Protein AF-A0A817LZ01-F1 (afdb_monomer)

Foldseek 3Di:
DDDDPVVVVVVVVVVVPDPPVVVVLLVCLCPDPLVLSVQLSPDPDPVSNVVSVVVSVVVVVVVVVVVVVVVVVVVVPDDDDDDDDDDDPFAFQWKKKKFWQFQFFQVQCVVVLVVVCVVVCVDDDVDDPLVVDAPVSVVVSVVVCVVVVHQSLSRGDQPVRWWPFKDWLNHGDDSVQWDWDQDPRRHIMIMHQADDPPCPPDDGDTCCVVHGNGDIDTGTDSPPVRHRPNRDDDGFMWMDTHHNDDDDPCVPHIDTDD

Radius of gyration: 42.46 Å; Cα contacts (8 Å, |Δi|>4): 300; chains: 1; bounding box: 87×49×112 Å

Sequence (258 aa):
MISSPISDVAEAQLKRKLPHRLSIIREFALNTTAHALPGIARSESLHNRIFWSLSFISFTGIMMYFVVKAILAYFDYPTSMDTSFISEWPQEFPAFSFCNISPLRFDLFREPFENYSIMRNMTTGNGSIWDSVTFLDLTKFLIESLNRNETLDKYSYSLSSMMYKCSFNDIPCSVNDFIPFTSFVYGLCYTFNAALQNNTDRAIVYANQDGGDGKLSIGLYIHSHQYVPSLMEGFGAVGLLHDNTQLPSIESAGVELA

Solvent-accessible surface area (backbone atoms only — not comparable to full-atom values): 15176 Å² total; per-residue (Å²): 132,84,82,60,79,66,58,62,54,53,55,57,55,54,62,73,74,52,57,74,72,58,51,53,55,41,53,48,28,57,72,48,86,54,77,39,43,32,50,36,62,68,41,86,50,71,67,56,27,49,52,28,49,51,52,44,54,52,53,53,51,54,49,51,52,52,49,52,51,51,52,52,54,62,75,61,66,79,81,85,87,83,89,79,90,78,90,69,82,87,39,75,42,65,13,42,34,38,29,40,58,55,31,49,29,39,85,60,40,46,64,65,47,51,55,50,37,59,76,66,63,60,79,65,58,104,60,63,62,79,82,70,57,46,57,70,55,54,51,52,52,52,52,51,39,45,75,69,73,46,75,68,60,74,26,21,65,51,62,79,74,24,52,81,41,43,24,48,52,85,40,78,58,59,70,84,63,39,47,79,49,79,42,95,76,28,25,39,25,38,23,34,46,58,55,55,96,87,46,90,86,62,77,81,52,42,21,54,48,97,77,29,88,50,46,79,48,76,38,73,48,73,56,67,91,32,50,48,77,64,79,54,93,80,72,45,31,32,37,32,81,43,60,30,80,54,83,85,60,52,91,82,69,38,43,80,53,116

Nearest PDB structures (foldseek):
  7yvb-assembly1_A  TM=6.780E-01  e=3.218E-09  Aplysia californica
  7yvc-assembly1_A  TM=6.797E-01  e=5.213E-09  Aplysia californica
  8on8-assembly1_A  TM=6.140E-01  e=2.241E-09  Malacoceros fuliginosus
  8on9-assembly1_A  TM=6.200E-01  e=1.012E-08  Malacoceros fuliginosus
  8on7-assembly1_A  TM=6.163E-01  e=3.814E-08  Malacoceros fuliginosus

Structure (mmCIF, N/CA/C/O backbone):
data_AF-A0A817LZ01-F1
#
_entry.id   AF-A0A817LZ01-F1
#
loop_
_atom_site.group_PDB
_atom_site.id
_atom_site.type_symbol
_atom_site.label_atom_id
_atom_site.label_alt_id
_atom_site.label_comp_id
_atom_site.label_asym_id
_atom_site.label_entity_id
_atom_site.label_seq_id
_atom_site.pdbx_PDB_ins_code
_atom_site.Cartn_x
_atom_site.Cartn_y
_atom_site.Cartn_z
_atom_site.occupancy
_atom_site.B_iso_or_equiv
_atom_site.auth_seq_id
_atom_site.auth_comp_id
_atom_site.auth_asym_id
_atom_site.auth_atom_id
_atom_site.pdbx_PDB_model_num
ATOM 1 N N . MET A 1 1 ? 47.625 2.801 -75.063 1.00 34.97 1 MET A N 1
ATOM 2 C CA . MET A 1 1 ? 48.072 3.881 -75.968 1.00 34.97 1 MET A CA 1
ATOM 3 C C . MET A 1 1 ? 49.494 4.231 -75.596 1.00 34.97 1 MET A C 1
ATOM 5 O O . MET A 1 1 ? 49.783 4.342 -74.415 1.00 34.97 1 MET A O 1
ATOM 9 N N . ILE A 1 2 ? 50.354 4.296 -76.605 1.00 36.62 2 ILE A N 1
ATOM 10 C CA . ILE A 1 2 ? 51.796 4.547 -76.537 1.00 36.62 2 ILE A CA 1
ATOM 11 C C . ILE A 1 2 ? 52.046 5.842 -75.749 1.00 36.62 2 ILE A C 1
ATOM 13 O O . ILE A 1 2 ? 51.564 6.897 -76.158 1.00 36.62 2 ILE A O 1
ATOM 17 N N . SER A 1 3 ? 52.749 5.767 -74.614 1.00 37.66 3 SER A N 1
ATOM 18 C CA . SER A 1 3 ? 53.249 6.957 -73.922 1.00 37.66 3 SER A CA 1
ATOM 19 C C . SER A 1 3 ? 54.295 7.618 -74.817 1.00 37.66 3 SER A C 1
ATOM 21 O O . SER A 1 3 ? 55.254 6.983 -75.257 1.00 37.66 3 SER A O 1
ATOM 23 N N . SER A 1 4 ? 54.068 8.881 -75.168 1.00 40.25 4 SER A N 1
ATOM 24 C CA . SER A 1 4 ? 55.022 9.657 -75.948 1.00 40.25 4 SER A CA 1
ATOM 25 C C . SER A 1 4 ? 56.239 9.991 -75.068 1.00 40.25 4 SER A C 1
ATOM 27 O O . SER A 1 4 ? 56.062 10.406 -73.926 1.00 40.25 4 SER A O 1
ATOM 29 N N . PRO A 1 5 ? 57.480 9.903 -75.577 1.00 47.12 5 PRO A N 1
ATOM 30 C CA . PRO A 1 5 ? 58.708 10.164 -74.805 1.00 47.12 5 PRO A CA 1
ATOM 31 C C . PRO A 1 5 ? 58.868 11.637 -74.368 1.00 47.12 5 PRO A C 1
ATOM 33 O O . PRO A 1 5 ? 59.863 12.019 -73.758 1.00 47.12 5 PRO A O 1
ATOM 36 N N . ILE A 1 6 ? 57.884 12.480 -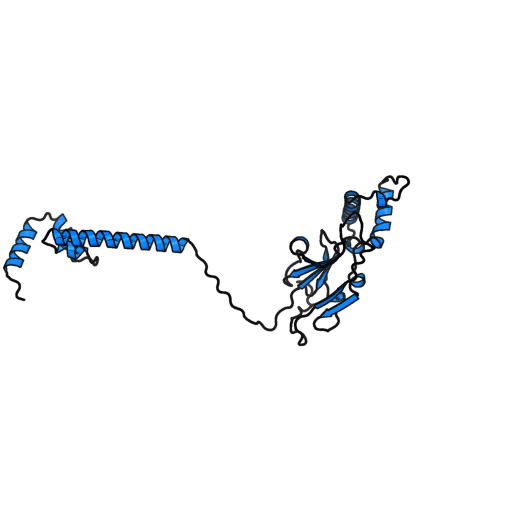74.687 1.00 49.25 6 ILE A N 1
ATOM 37 C CA . ILE A 1 6 ? 57.821 13.898 -74.333 1.00 49.25 6 ILE A CA 1
ATOM 38 C C . ILE A 1 6 ? 57.267 14.074 -72.905 1.00 49.25 6 ILE A C 1
ATOM 40 O O . ILE A 1 6 ? 57.647 15.040 -72.242 1.00 49.25 6 ILE A O 1
ATOM 44 N N . SER A 1 7 ? 56.445 13.140 -72.391 1.00 53.56 7 SER A N 1
ATOM 45 C CA . SER A 1 7 ? 55.966 13.200 -70.997 1.00 53.56 7 SER A CA 1
ATOM 46 C C . SER A 1 7 ? 57.106 13.021 -69.998 1.00 53.56 7 SER A C 1
ATOM 48 O O . SER A 1 7 ? 57.225 13.807 -69.062 1.00 53.56 7 SER A O 1
ATOM 50 N N . ASP A 1 8 ? 58.001 12.066 -70.253 1.00 52.00 8 ASP A N 1
ATOM 51 C CA . ASP A 1 8 ? 59.044 11.660 -69.303 1.00 52.00 8 ASP A CA 1
ATOM 52 C C . ASP A 1 8 ? 60.155 12.718 -69.172 1.00 52.00 8 ASP A C 1
ATOM 54 O O . ASP A 1 8 ? 60.721 12.932 -68.097 1.00 52.00 8 ASP A O 1
ATOM 58 N N . VAL A 1 9 ? 60.435 13.456 -70.253 1.00 54.34 9 VAL A N 1
ATOM 59 C CA . VAL A 1 9 ? 61.411 14.560 -70.255 1.00 54.34 9 VAL A CA 1
ATOM 60 C C . VAL A 1 9 ? 60.847 15.807 -69.562 1.00 54.34 9 VAL A C 1
ATOM 62 O O . VAL A 1 9 ? 61.576 16.488 -68.833 1.00 54.34 9 VAL A O 1
ATOM 65 N N . ALA A 1 10 ? 59.552 16.097 -69.732 1.00 54.59 10 ALA A N 1
ATOM 66 C CA . ALA A 1 10 ? 58.877 17.198 -69.042 1.00 54.59 10 ALA A CA 1
ATOM 67 C C . ALA A 1 10 ? 58.775 16.942 -67.526 1.00 54.59 10 ALA A C 1
ATOM 69 O O . ALA A 1 10 ? 59.014 17.847 -66.721 1.00 54.59 10 ALA A O 1
ATOM 70 N N . GLU A 1 11 ? 58.518 15.694 -67.132 1.00 56.22 11 GLU A N 1
ATOM 71 C CA . GLU A 1 11 ? 58.449 15.259 -65.735 1.00 56.22 11 GLU A CA 1
ATOM 72 C C . GLU A 1 11 ? 59.827 15.318 -65.039 1.00 56.22 11 GLU A C 1
ATOM 74 O O . GLU A 1 11 ? 59.944 15.776 -63.895 1.00 56.22 11 GLU A O 1
ATOM 79 N N . ALA A 1 12 ? 60.901 14.963 -65.757 1.00 54.41 12 ALA A N 1
ATOM 80 C CA . ALA A 1 12 ? 62.283 15.060 -65.277 1.00 54.41 12 ALA A CA 1
ATOM 81 C C . ALA A 1 12 ? 62.778 16.514 -65.116 1.00 54.41 12 ALA A C 1
ATOM 83 O O . ALA A 1 12 ? 63.518 16.825 -64.177 1.00 54.41 12 ALA A O 1
ATOM 84 N N . GLN A 1 13 ? 62.356 17.430 -65.994 1.00 54.59 13 GLN A N 1
ATOM 85 C CA . GLN A 1 13 ? 62.691 18.860 -65.914 1.00 54.59 13 GLN A CA 1
ATOM 86 C C . GLN A 1 13 ? 61.933 19.567 -64.776 1.00 54.59 13 GLN A C 1
ATOM 88 O O . GLN A 1 13 ? 62.512 20.401 -64.074 1.00 54.59 13 GLN A O 1
ATOM 93 N N . LEU A 1 14 ? 60.670 19.195 -64.535 1.00 57.53 14 LEU A N 1
ATOM 94 C CA . LEU A 1 14 ? 59.844 19.727 -63.445 1.00 57.53 14 LEU A CA 1
ATOM 95 C C . LEU A 1 14 ? 60.380 19.318 -62.059 1.00 57.53 14 LEU A C 1
ATOM 97 O O . LEU A 1 14 ? 60.409 20.142 -61.143 1.00 57.53 14 LEU A O 1
ATOM 101 N N . LYS A 1 15 ? 60.897 18.085 -61.921 1.00 54.41 15 LYS A N 1
ATOM 102 C CA . LYS A 1 15 ? 61.606 17.617 -60.711 1.00 54.41 15 LYS A CA 1
ATOM 103 C C . LYS A 1 15 ? 62.847 18.453 -60.373 1.00 54.41 15 LYS A C 1
ATOM 105 O O . LYS A 1 15 ? 63.192 18.572 -59.202 1.00 54.41 15 LYS A O 1
ATOM 110 N N . ARG A 1 16 ? 63.504 19.062 -61.366 1.00 53.97 16 ARG A N 1
ATOM 111 C CA . ARG A 1 16 ? 64.782 19.779 -61.194 1.00 53.97 16 ARG A CA 1
ATOM 112 C C . ARG A 1 16 ? 64.637 21.206 -60.640 1.00 53.97 16 ARG A C 1
ATOM 114 O O . ARG A 1 16 ? 65.633 21.787 -60.222 1.00 53.97 16 ARG A O 1
ATOM 121 N N . LYS A 1 17 ? 63.422 21.775 -60.628 1.00 59.00 17 LYS A N 1
ATOM 122 C CA . LYS A 1 17 ? 63.136 23.151 -60.162 1.00 59.00 17 LYS A CA 1
ATOM 123 C C . LYS A 1 17 ? 62.320 23.236 -58.869 1.00 59.00 17 LYS A C 1
ATOM 125 O O . LYS A 1 17 ? 62.129 24.334 -58.350 1.00 59.00 17 LYS A O 1
ATOM 130 N N . LEU A 1 18 ? 61.818 22.115 -58.354 1.00 63.06 18 LEU A N 1
ATOM 131 C CA . LEU A 1 18 ? 60.936 22.113 -57.192 1.00 63.06 18 LEU A CA 1
ATOM 132 C C . LEU A 1 18 ? 61.769 21.994 -55.898 1.00 63.06 18 LEU A C 1
ATOM 134 O O . LEU A 1 18 ? 62.579 21.073 -55.791 1.00 63.06 18 LEU A O 1
ATOM 138 N N . PRO A 1 19 ? 61.614 22.892 -54.907 1.00 76.44 19 PRO A N 1
ATOM 139 C CA . PRO A 1 19 ? 62.362 22.804 -53.656 1.00 76.44 19 PRO A CA 1
ATOM 140 C C . PRO A 1 19 ? 62.079 21.469 -52.959 1.00 76.44 19 PRO A C 1
ATOM 142 O O . PRO A 1 19 ? 60.934 21.023 -52.916 1.00 76.44 19 PRO A O 1
ATOM 145 N N . HIS A 1 20 ? 63.112 20.864 -52.368 1.00 76.88 20 HIS A N 1
ATOM 146 C CA . HIS A 1 20 ? 63.099 19.512 -51.781 1.00 76.88 20 HIS A CA 1
ATOM 147 C C . HIS A 1 20 ? 61.893 19.214 -50.866 1.00 76.88 20 HIS A C 1
ATOM 149 O O . HIS A 1 20 ? 61.400 18.094 -50.795 1.00 76.88 20 HIS A O 1
ATOM 155 N N . ARG A 1 21 ? 61.365 20.225 -50.166 1.00 77.38 21 ARG A N 1
ATOM 156 C CA . ARG A 1 21 ? 60.171 20.072 -49.316 1.00 77.38 21 ARG A CA 1
ATOM 157 C C . ARG A 1 21 ? 58.886 19.834 -50.119 1.00 77.38 21 ARG A C 1
ATOM 159 O O . ARG A 1 21 ? 58.040 19.054 -49.699 1.00 77.38 21 ARG A O 1
ATOM 166 N N . LEU A 1 22 ? 58.735 20.478 -51.275 1.00 77.94 22 LEU A N 1
ATOM 167 C CA . LEU A 1 22 ? 57.557 20.334 -52.135 1.00 77.94 22 LEU A CA 1
ATOM 168 C C . LEU A 1 22 ? 57.561 19.009 -52.910 1.00 77.94 22 LEU A C 1
ATOM 170 O O . LEU A 1 22 ? 56.487 18.470 -53.173 1.00 77.94 22 LEU A O 1
ATOM 174 N N . SER A 1 23 ? 58.733 18.451 -53.236 1.00 81.69 23 SER A N 1
ATOM 175 C CA . SER A 1 23 ? 58.814 17.115 -53.841 1.00 81.69 23 SER A CA 1
ATOM 176 C C . SER A 1 23 ? 58.368 16.022 -52.870 1.00 81.69 23 SER A C 1
ATOM 178 O O . SER A 1 23 ? 57.612 15.147 -53.277 1.00 81.69 23 SER A O 1
ATOM 180 N N . ILE A 1 24 ? 58.734 16.130 -51.586 1.00 86.75 24 ILE A N 1
ATOM 181 C CA . ILE A 1 24 ? 58.293 15.195 -50.535 1.00 86.75 24 ILE A CA 1
ATOM 182 C C . ILE A 1 24 ? 56.771 15.245 -50.354 1.00 86.75 24 ILE A C 1
ATOM 184 O O . ILE A 1 24 ? 56.115 14.208 -50.306 1.00 86.75 24 ILE A O 1
ATOM 188 N N . ILE A 1 25 ? 56.187 16.447 -50.290 1.00 86.81 25 ILE A N 1
ATOM 189 C CA . ILE A 1 25 ? 54.729 16.607 -50.147 1.00 86.81 25 ILE A CA 1
ATOM 190 C C . ILE A 1 25 ? 53.996 16.019 -51.360 1.00 86.81 25 ILE A C 1
ATOM 192 O O . ILE A 1 25 ? 52.961 15.374 -51.196 1.00 86.81 25 ILE A O 1
ATOM 196 N N . ARG A 1 26 ? 54.529 16.210 -52.575 1.00 84.56 26 ARG A N 1
ATOM 197 C CA . ARG A 1 26 ? 53.940 15.643 -53.796 1.00 84.56 26 ARG A CA 1
ATOM 198 C C . ARG A 1 26 ? 54.016 14.117 -53.800 1.00 84.56 26 ARG A C 1
ATOM 200 O O . ARG A 1 26 ? 53.030 13.477 -54.140 1.00 84.56 26 ARG A O 1
ATOM 207 N N . GLU A 1 27 ? 55.147 13.544 -53.405 1.00 88.62 27 GLU A N 1
ATOM 208 C CA . GLU A 1 27 ? 55.328 12.092 -53.304 1.00 88.62 27 GLU A CA 1
ATOM 209 C C . GLU A 1 27 ? 54.380 11.472 -52.268 1.00 88.62 27 GLU A C 1
ATOM 211 O O . GLU A 1 27 ? 53.685 10.501 -52.565 1.00 88.62 27 GLU A O 1
ATOM 216 N N . PHE A 1 28 ? 54.251 12.097 -51.095 1.00 89.56 28 PHE A N 1
ATOM 217 C CA . PHE A 1 28 ? 53.278 11.688 -50.083 1.00 89.56 28 PHE A CA 1
ATOM 218 C C . PHE A 1 28 ? 51.836 11.760 -50.606 1.00 89.56 28 PHE A C 1
ATOM 220 O O . PHE A 1 28 ? 51.069 10.812 -50.450 1.00 89.56 28 PHE A O 1
ATOM 227 N N . ALA A 1 29 ? 51.465 12.863 -51.262 1.00 87.44 29 ALA A N 1
ATOM 228 C CA . ALA A 1 29 ? 50.121 13.050 -51.801 1.00 87.44 29 ALA A CA 1
ATOM 229 C C . ALA A 1 29 ? 49.781 12.075 -52.941 1.00 87.44 29 ALA A C 1
ATOM 231 O O . ALA A 1 29 ? 48.606 11.806 -53.162 1.00 87.44 29 ALA A O 1
ATOM 232 N N . LEU A 1 30 ? 50.773 11.540 -53.659 1.00 87.81 30 LEU A N 1
ATOM 233 C CA . LEU A 1 30 ? 50.564 10.511 -54.683 1.00 87.81 30 LEU A CA 1
ATOM 234 C C . LEU A 1 30 ? 50.423 9.102 -54.089 1.00 87.81 30 LEU A C 1
ATOM 236 O O . LEU A 1 30 ? 49.721 8.281 -54.677 1.00 87.81 30 LEU A O 1
ATOM 240 N N . ASN A 1 31 ? 51.045 8.845 -52.934 1.00 90.31 31 ASN A N 1
ATOM 241 C CA . ASN A 1 31 ? 51.069 7.529 -52.282 1.00 90.31 31 ASN A CA 1
ATOM 242 C C . ASN A 1 31 ? 50.046 7.371 -51.145 1.00 90.31 31 ASN A C 1
ATOM 244 O O . ASN A 1 31 ? 49.867 6.274 -50.620 1.00 90.31 31 ASN A O 1
A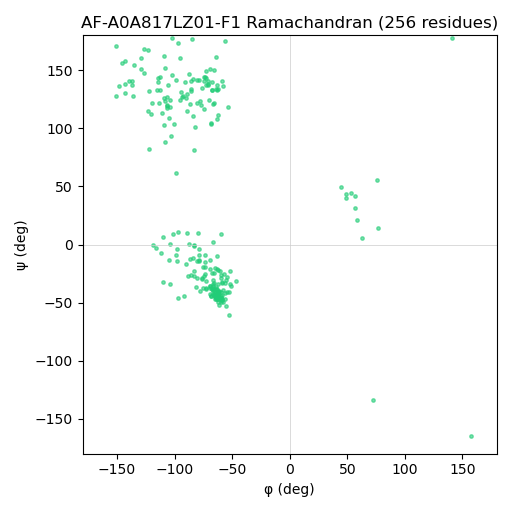TOM 248 N N . THR A 1 32 ? 49.387 8.452 -50.732 1.00 91.12 32 THR A N 1
ATOM 249 C CA . THR A 1 32 ? 48.352 8.410 -49.694 1.00 91.12 32 THR A CA 1
ATOM 250 C C . THR A 1 32 ? 47.084 7.699 -50.170 1.00 91.12 32 THR A C 1
ATOM 252 O O . THR A 1 32 ? 46.714 7.747 -51.343 1.00 91.12 32 THR A O 1
ATOM 255 N N . THR A 1 33 ? 46.370 7.081 -49.230 1.00 89.94 33 THR A N 1
ATOM 256 C CA . THR A 1 33 ? 45.057 6.463 -49.461 1.00 89.94 33 THR A CA 1
ATOM 257 C C . THR A 1 33 ? 43.916 7.484 -49.506 1.00 89.94 33 THR A C 1
ATOM 259 O O . THR A 1 33 ? 42.797 7.134 -49.874 1.00 89.94 33 THR A O 1
ATOM 262 N N . ALA A 1 34 ? 44.173 8.754 -49.167 1.00 87.94 34 ALA A N 1
ATOM 263 C C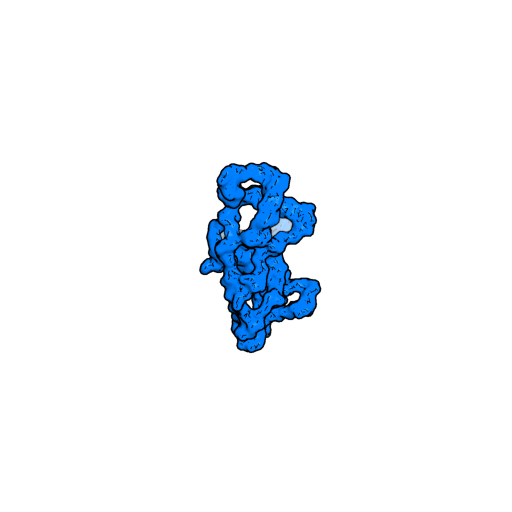A . ALA A 1 34 ? 43.174 9.815 -49.246 1.00 87.94 34 ALA A CA 1
ATOM 264 C C . ALA A 1 34 ? 42.826 10.130 -50.710 1.00 87.94 34 ALA A C 1
ATOM 266 O O . ALA A 1 34 ? 43.569 10.820 -51.401 1.00 87.94 34 ALA A O 1
ATOM 267 N N . HIS A 1 35 ? 41.664 9.665 -51.170 1.00 86.38 35 HIS A N 1
ATOM 268 C CA . HIS A 1 35 ? 41.282 9.621 -52.587 1.00 86.38 35 HIS A CA 1
ATOM 269 C C . HIS A 1 35 ? 41.426 10.936 -53.377 1.00 86.38 35 HIS A C 1
ATOM 271 O O . HIS A 1 35 ? 41.759 10.899 -54.560 1.00 86.38 35 HIS A O 1
ATOM 277 N N . ALA A 1 36 ? 41.206 12.098 -52.756 1.00 87.31 36 ALA A N 1
ATOM 278 C CA . ALA A 1 36 ? 41.294 13.382 -53.454 1.00 87.31 36 ALA A CA 1
ATOM 279 C C . ALA A 1 36 ? 42.731 13.939 -53.561 1.00 87.31 36 ALA A C 1
ATOM 281 O O . ALA A 1 36 ? 43.010 14.724 -54.467 1.00 87.31 36 ALA A O 1
ATOM 282 N N . LEU A 1 37 ? 43.662 13.526 -52.689 1.00 88.31 37 LEU A N 1
ATOM 283 C CA . LEU A 1 37 ? 45.032 14.063 -52.652 1.00 88.31 37 LEU A CA 1
ATOM 284 C C . LEU A 1 37 ? 45.883 13.657 -53.877 1.00 88.31 37 LEU A C 1
ATOM 286 O O . LEU A 1 37 ? 46.508 14.550 -54.461 1.00 88.31 37 LEU A O 1
ATOM 290 N N . PRO A 1 38 ? 45.845 12.398 -54.371 1.00 88.81 38 PRO A N 1
ATOM 291 C CA . PRO A 1 38 ? 46.493 12.037 -55.632 1.00 88.81 38 PRO A CA 1
ATOM 292 C C . PRO A 1 38 ? 45.906 12.795 -56.829 1.00 88.81 38 PRO A C 1
ATOM 294 O O . PRO A 1 38 ? 46.639 13.154 -57.751 1.00 88.81 38 PRO A O 1
ATOM 297 N N . GLY A 1 39 ? 44.597 13.085 -56.803 1.00 85.75 39 GLY A N 1
ATOM 298 C CA . GLY A 1 39 ? 43.911 13.890 -57.819 1.00 85.75 39 GLY A CA 1
ATOM 299 C C . GLY A 1 39 ? 44.440 15.325 -57.890 1.00 85.75 39 GLY A C 1
ATOM 300 O O . GLY A 1 39 ? 44.692 15.836 -58.982 1.00 85.75 39 GLY A O 1
ATOM 301 N N . ILE A 1 40 ? 44.708 15.951 -56.739 1.00 89.25 40 ILE A N 1
ATOM 302 C CA . ILE A 1 40 ? 45.331 17.284 -56.646 1.00 89.25 40 ILE A CA 1
ATOM 303 C C . ILE A 1 40 ? 46.792 17.242 -57.120 1.00 89.25 40 ILE A C 1
ATOM 305 O O . ILE A 1 40 ? 47.213 18.124 -57.867 1.00 89.25 40 ILE A O 1
ATOM 309 N N . ALA A 1 41 ? 47.561 16.227 -56.711 1.00 86.81 41 ALA A N 1
ATOM 310 C CA . ALA A 1 41 ? 48.996 16.115 -56.999 1.00 86.81 41 ALA A CA 1
ATOM 311 C C . ALA A 1 41 ? 49.327 15.730 -58.458 1.00 86.81 41 ALA A C 1
ATOM 313 O O . ALA A 1 41 ? 50.418 16.051 -58.946 1.00 86.81 41 ALA A O 1
ATOM 314 N N . ARG A 1 42 ? 48.400 15.052 -59.152 1.00 86.44 42 ARG A N 1
ATOM 315 C CA . ARG A 1 42 ? 48.504 14.675 -60.576 1.00 86.44 42 ARG A CA 1
ATOM 316 C C . ARG A 1 42 ? 47.931 15.735 -61.529 1.00 86.44 42 ARG A C 1
ATOM 318 O O . ARG A 1 42 ? 48.195 15.685 -62.724 1.00 86.44 42 ARG A O 1
ATOM 325 N N . SER A 1 43 ? 47.127 16.677 -61.034 1.00 87.00 43 SER A N 1
ATOM 326 C CA . SER A 1 43 ? 46.467 17.676 -61.883 1.00 87.00 43 SER A CA 1
ATOM 327 C C . SER A 1 43 ? 47.441 18.745 -62.382 1.00 87.00 43 SER A C 1
ATOM 329 O O . SER A 1 43 ? 47.935 19.550 -61.598 1.00 87.00 43 SER A O 1
ATOM 331 N N . GLU A 1 44 ? 47.635 18.809 -63.698 1.00 80.56 44 GLU A N 1
ATOM 332 C CA . GLU A 1 44 ? 48.460 19.838 -64.353 1.00 80.56 44 GLU A CA 1
ATOM 333 C C . GLU A 1 44 ? 47.664 21.130 -64.653 1.00 80.56 44 GLU A C 1
ATOM 335 O O . GLU A 1 44 ? 48.217 22.227 -64.689 1.00 80.56 44 GLU A O 1
ATOM 340 N N . SER A 1 45 ? 46.335 21.036 -64.816 1.00 88.31 45 SER A N 1
ATOM 341 C CA . SER A 1 45 ? 45.451 22.188 -65.057 1.00 88.31 45 SER A CA 1
ATOM 342 C C . SER A 1 45 ? 44.903 22.792 -63.758 1.00 88.31 45 SER A C 1
ATOM 344 O O . SER A 1 45 ? 44.431 22.055 -62.885 1.00 88.31 45 SER A O 1
ATOM 346 N N . LEU A 1 46 ? 44.832 24.127 -63.685 1.00 84.88 46 LEU A N 1
ATOM 347 C CA . LEU A 1 46 ? 44.281 24.857 -62.534 1.00 84.88 46 LEU A CA 1
ATOM 348 C C . LEU A 1 46 ? 42.837 24.435 -62.198 1.00 84.88 46 LEU A C 1
ATOM 350 O O . LEU A 1 46 ? 42.517 24.242 -61.029 1.00 84.88 46 LEU A O 1
ATOM 354 N N . HIS A 1 47 ? 41.981 24.242 -63.208 1.00 87.44 47 HIS 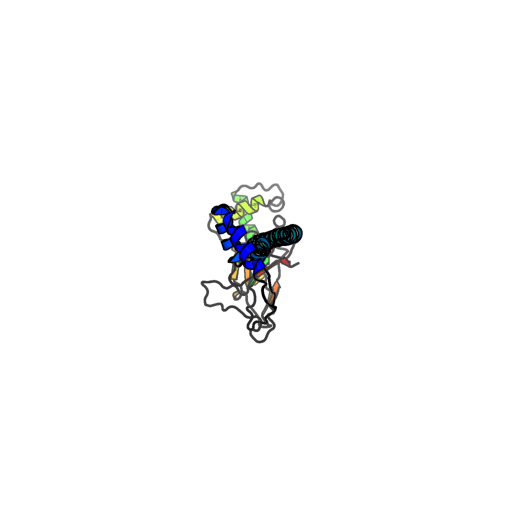A N 1
ATOM 355 C CA . HIS A 1 47 ? 40.569 23.895 -63.007 1.00 87.44 47 HIS A CA 1
ATOM 356 C C . HIS A 1 47 ? 40.391 22.549 -62.288 1.00 87.44 47 HIS A C 1
ATOM 358 O O . HIS A 1 47 ? 39.721 22.484 -61.260 1.00 87.44 47 HIS A O 1
ATOM 364 N N . ASN A 1 48 ? 41.068 21.496 -62.758 1.00 85.00 48 ASN A N 1
ATOM 365 C CA . ASN A 1 48 ? 41.001 20.173 -62.127 1.00 85.00 48 ASN A CA 1
ATOM 366 C C . ASN A 1 48 ? 41.582 20.196 -60.710 1.00 85.00 48 ASN A C 1
ATOM 368 O O . ASN A 1 48 ? 41.043 19.563 -59.805 1.00 85.00 48 ASN A O 1
ATOM 372 N N . ARG A 1 49 ? 42.642 20.981 -60.483 1.00 87.31 49 ARG A N 1
ATOM 373 C CA . ARG A 1 49 ? 43.224 21.145 -59.149 1.00 87.31 49 ARG A CA 1
ATOM 374 C C . ARG A 1 49 ? 42.245 21.817 -58.183 1.00 87.31 49 ARG A C 1
ATOM 376 O O . ARG A 1 49 ? 42.135 21.375 -57.040 1.00 87.31 49 ARG A O 1
ATOM 383 N N . ILE A 1 50 ? 41.519 22.841 -58.638 1.00 91.25 50 ILE A N 1
ATOM 384 C CA . ILE A 1 50 ? 40.463 23.499 -57.855 1.00 91.25 50 ILE A CA 1
ATOM 385 C C . ILE A 1 50 ? 39.328 22.511 -57.571 1.00 91.25 50 ILE A C 1
ATOM 387 O O . ILE A 1 50 ? 38.928 22.379 -56.418 1.00 91.25 50 ILE A O 1
ATOM 391 N N . PHE A 1 51 ? 38.869 21.769 -58.580 1.00 91.50 51 PHE A N 1
ATOM 392 C CA . PHE A 1 51 ? 37.824 20.755 -58.427 1.00 91.50 51 PHE A CA 1
ATOM 393 C C . PHE A 1 51 ? 38.172 19.715 -57.349 1.00 91.50 51 PHE A C 1
ATOM 395 O O . PHE A 1 51 ? 37.404 19.523 -56.405 1.00 91.50 51 PHE A O 1
ATOM 402 N N . TRP A 1 52 ? 39.355 19.096 -57.429 1.00 89.94 52 TRP A N 1
ATOM 403 C CA . TRP A 1 52 ? 39.785 18.100 -56.443 1.00 89.94 52 TRP A CA 1
ATOM 404 C C . TRP A 1 52 ? 39.989 18.696 -55.046 1.00 89.94 52 TRP A C 1
ATOM 406 O O . TRP A 1 52 ? 39.687 18.039 -54.052 1.00 89.94 52 TRP A O 1
ATOM 416 N N . SER A 1 53 ? 40.436 19.953 -54.961 1.00 90.69 53 SER A N 1
ATOM 417 C CA . SER A 1 53 ? 40.597 20.653 -53.680 1.00 90.69 53 SER A CA 1
ATOM 418 C C . SER A 1 53 ? 39.247 20.957 -53.020 1.00 90.69 53 SER A C 1
ATOM 420 O O . SER A 1 53 ? 39.080 20.703 -51.830 1.00 90.69 53 SER A O 1
ATOM 422 N N . LEU A 1 54 ? 38.263 21.443 -53.786 1.00 93.56 54 LEU A N 1
ATOM 423 C CA . LEU A 1 54 ? 36.911 21.713 -53.284 1.00 93.56 54 LEU A CA 1
ATOM 424 C C . LEU A 1 54 ? 36.202 20.429 -52.845 1.00 93.56 54 LEU A C 1
ATOM 426 O O . LEU A 1 54 ? 35.603 20.394 -51.772 1.00 93.56 54 LEU A O 1
ATOM 430 N N . SER A 1 55 ? 36.324 19.365 -53.641 1.00 91.56 55 SER A N 1
ATOM 431 C CA . SER A 1 55 ? 35.783 18.041 -53.321 1.00 91.56 55 SER A CA 1
ATOM 432 C C . SER A 1 55 ? 36.362 17.498 -52.007 1.00 91.56 55 SER A C 1
ATOM 434 O O . SER A 1 55 ? 35.614 17.098 -51.115 1.00 91.56 55 SER A O 1
ATOM 436 N N . PHE A 1 56 ? 37.686 17.583 -51.825 1.00 93.06 56 PHE A N 1
ATOM 437 C CA . PHE A 1 56 ? 38.351 17.148 -50.594 1.00 93.06 56 PHE A CA 1
ATOM 438 C C . PHE A 1 56 ? 37.858 17.900 -49.350 1.00 93.06 56 PHE A C 1
ATOM 440 O O . PHE A 1 56 ? 37.556 17.276 -48.330 1.00 93.06 56 PHE A O 1
ATOM 447 N N . ILE A 1 57 ? 37.745 19.230 -49.437 1.00 94.88 57 ILE A N 1
ATOM 448 C CA . ILE A 1 57 ? 37.279 20.072 -48.325 1.00 94.88 57 ILE A CA 1
ATOM 449 C C . ILE A 1 57 ? 35.816 19.759 -47.991 1.00 94.88 57 ILE A C 1
ATOM 451 O O . ILE A 1 57 ? 35.481 19.585 -46.819 1.00 94.88 57 ILE A O 1
ATOM 455 N N . SER A 1 58 ? 34.957 19.636 -49.008 1.00 95.19 58 SER A N 1
ATOM 456 C CA . SER A 1 58 ? 33.532 19.346 -48.825 1.00 95.19 58 SER A CA 1
ATOM 457 C C . SER A 1 58 ? 33.305 17.994 -48.142 1.00 95.19 58 SER A C 1
ATOM 459 O O . SER A 1 58 ? 32.647 17.940 -47.101 1.00 95.19 58 SER A O 1
ATOM 461 N N . PHE A 1 59 ? 33.906 16.914 -48.655 1.00 94.75 59 PHE A N 1
ATOM 462 C CA . PHE A 1 59 ? 33.721 15.580 -48.078 1.00 94.75 59 PHE A CA 1
ATOM 463 C C . PHE A 1 59 ? 34.331 15.445 -46.678 1.00 94.75 59 PHE A C 1
ATOM 465 O O . PHE A 1 59 ? 33.725 14.809 -45.817 1.00 94.75 59 PHE A O 1
ATOM 472 N N . THR A 1 60 ? 35.470 16.092 -46.408 1.00 94.31 60 THR A N 1
ATOM 473 C CA . THR A 1 60 ? 36.066 16.104 -45.059 1.00 94.31 60 THR A CA 1
ATOM 474 C C . THR A 1 60 ? 35.167 16.837 -44.056 1.00 94.31 60 THR A C 1
ATOM 476 O O . THR A 1 60 ? 34.978 16.358 -42.939 1.00 94.31 60 THR A O 1
ATOM 479 N N . GLY A 1 61 ? 34.559 17.962 -44.456 1.00 96.62 61 GLY A N 1
ATOM 480 C CA . GLY A 1 61 ? 33.611 18.702 -43.618 1.00 96.62 61 GLY A CA 1
ATOM 481 C C . GLY A 1 61 ? 32.340 17.906 -43.301 1.00 96.62 61 GLY A C 1
ATOM 482 O O . GLY A 1 61 ? 31.937 17.834 -42.141 1.00 96.62 61 GLY A O 1
ATOM 483 N N . ILE A 1 62 ? 31.747 17.251 -44.306 1.00 96.94 62 ILE A N 1
ATOM 484 C CA . ILE A 1 62 ? 30.561 16.392 -44.132 1.00 96.94 62 ILE A CA 1
ATOM 485 C C . ILE A 1 62 ? 30.878 15.203 -43.214 1.00 96.94 62 ILE A C 1
ATOM 487 O O . ILE A 1 62 ? 30.104 14.898 -42.307 1.00 96.94 62 ILE A O 1
ATOM 491 N N . MET A 1 63 ? 32.034 14.558 -43.405 1.00 96.00 63 MET A N 1
ATOM 492 C CA . MET A 1 63 ? 32.482 13.464 -42.542 1.00 96.00 63 MET A CA 1
ATOM 493 C C . MET A 1 63 ? 32.633 13.928 -41.089 1.00 96.00 63 MET A C 1
ATOM 495 O O . MET A 1 63 ? 32.115 13.274 -40.187 1.00 96.00 63 MET A O 1
ATOM 499 N N . MET A 1 64 ? 33.290 15.070 -40.854 1.00 96.94 64 MET A N 1
ATOM 500 C CA . MET A 1 64 ? 33.451 15.612 -39.503 1.00 96.94 64 MET A CA 1
ATOM 501 C C . MET A 1 64 ? 32.096 15.930 -38.859 1.00 96.94 64 MET A C 1
ATOM 503 O O . MET A 1 64 ? 31.891 15.604 -37.693 1.00 96.94 64 MET A O 1
ATOM 507 N N . TYR A 1 65 ? 31.150 16.496 -39.616 1.00 97.94 65 TYR A N 1
ATOM 508 C CA . TYR A 1 65 ? 29.786 16.735 -39.141 1.00 97.94 65 TYR A CA 1
ATOM 509 C C . TYR A 1 65 ? 29.100 15.437 -38.689 1.00 97.94 65 TYR A C 1
ATOM 511 O O . TYR A 1 65 ? 28.585 15.385 -37.572 1.00 97.94 65 TYR A O 1
ATOM 519 N N . PHE A 1 66 ? 29.133 14.376 -39.505 1.00 98.19 66 PHE A N 1
ATOM 520 C CA . PHE A 1 66 ? 28.541 13.088 -39.129 1.00 98.19 66 PHE A CA 1
ATOM 521 C C . PHE A 1 66 ? 29.233 12.452 -37.921 1.00 98.19 66 PHE A C 1
ATOM 523 O O . PHE A 1 66 ? 28.544 11.915 -37.060 1.00 98.19 66 PHE A O 1
ATOM 530 N N . VAL A 1 67 ? 30.561 12.559 -37.809 1.00 98.00 67 VAL A N 1
ATOM 531 C CA . VAL A 1 67 ? 31.307 12.076 -36.634 1.00 98.00 67 VAL A CA 1
ATOM 532 C C . VAL A 1 67 ? 30.889 12.834 -35.376 1.00 98.00 67 VAL A C 1
ATOM 534 O O . VAL A 1 67 ? 30.585 12.201 -34.369 1.00 98.00 67 VAL A O 1
ATOM 537 N N . VAL A 1 68 ? 30.799 14.169 -35.425 1.00 97.81 68 VAL A N 1
ATOM 538 C CA . VAL A 1 68 ? 30.300 14.965 -34.289 1.00 97.81 68 VAL A CA 1
ATOM 539 C C . VAL A 1 68 ? 28.875 14.549 -33.936 1.00 97.81 68 VAL A C 1
ATOM 541 O O . VAL A 1 68 ? 28.589 14.304 -32.770 1.00 97.81 68 VAL A O 1
ATOM 544 N N . LYS A 1 69 ? 27.981 14.417 -34.922 1.00 97.81 69 LYS A N 1
ATOM 545 C CA . LYS A 1 69 ? 26.597 13.987 -34.683 1.00 97.81 69 LYS A CA 1
ATOM 546 C C . LYS A 1 69 ? 26.512 12.583 -34.086 1.00 97.81 69 LYS A C 1
ATOM 548 O O . LYS A 1 69 ? 25.698 12.392 -33.192 1.00 97.81 69 LYS A O 1
ATOM 553 N N . ALA A 1 70 ? 27.342 11.642 -34.532 1.00 97.12 70 ALA A N 1
ATOM 554 C CA . ALA A 1 70 ? 27.398 10.288 -33.990 1.00 97.12 70 ALA A CA 1
ATOM 555 C C . ALA A 1 70 ? 27.920 10.274 -32.546 1.00 97.12 70 ALA A C 1
ATOM 557 O O . ALA A 1 70 ? 27.333 9.609 -31.701 1.00 97.12 70 ALA A O 1
ATOM 558 N N . ILE A 1 71 ? 28.969 11.050 -32.245 1.00 97.12 71 ILE A N 1
ATOM 559 C CA . ILE A 1 71 ? 29.492 11.206 -30.879 1.00 97.12 71 ILE A CA 1
ATOM 560 C C . ILE A 1 71 ? 28.431 11.833 -29.970 1.00 97.12 71 ILE A C 1
ATOM 562 O O . ILE A 1 71 ? 28.179 11.322 -28.885 1.00 97.12 71 ILE A O 1
ATOM 566 N N . LEU A 1 72 ? 27.779 12.910 -30.417 1.00 97.00 72 LEU A N 1
ATOM 567 C CA . LEU A 1 72 ? 26.708 13.551 -29.654 1.00 97.00 72 LEU A CA 1
ATOM 568 C C . LEU A 1 72 ? 25.526 12.601 -29.434 1.00 97.00 72 LEU A C 1
ATOM 570 O O . LEU A 1 72 ? 25.024 12.550 -28.325 1.00 97.00 72 LEU A O 1
ATOM 574 N N . ALA A 1 73 ? 25.119 11.821 -30.440 1.00 95.88 73 ALA A N 1
ATOM 575 C CA . ALA A 1 73 ? 24.048 10.830 -30.303 1.00 95.88 73 ALA A CA 1
ATOM 576 C C . ALA A 1 73 ? 24.429 9.666 -29.372 1.00 95.88 73 ALA A C 1
ATOM 578 O O . ALA A 1 73 ? 23.583 9.156 -28.648 1.00 95.88 73 ALA A O 1
ATOM 579 N N . TYR A 1 74 ? 25.702 9.261 -29.359 1.00 95.31 74 TYR A N 1
ATOM 580 C CA . TYR A 1 74 ? 26.210 8.269 -28.411 1.00 95.31 74 TYR A CA 1
ATOM 581 C C . TYR A 1 74 ? 26.131 8.781 -26.964 1.00 95.31 74 TYR A C 1
ATOM 583 O O . TYR A 1 74 ? 25.690 8.054 -26.079 1.00 95.31 74 TYR A O 1
ATOM 591 N N . PHE A 1 75 ? 26.506 10.043 -26.732 1.00 97.25 75 PHE A N 1
ATOM 592 C CA . PHE A 1 75 ? 26.435 10.684 -25.412 1.00 97.25 75 PHE A CA 1
ATOM 593 C C . PHE A 1 75 ? 25.052 11.256 -25.056 1.00 97.25 75 PHE A C 1
ATOM 595 O O . PHE A 1 75 ? 24.888 11.781 -23.958 1.00 97.25 75 PHE A O 1
ATOM 602 N N . ASP A 1 76 ? 24.064 11.141 -25.945 1.00 96.50 76 ASP A N 1
ATOM 603 C CA . ASP A 1 76 ? 22.654 11.449 -25.663 1.00 96.50 76 ASP A CA 1
ATOM 604 C C . ASP A 1 76 ? 21.970 10.303 -24.892 1.00 96.50 76 ASP A C 1
ATOM 606 O O . ASP A 1 76 ? 20.893 10.481 -24.336 1.00 96.50 76 ASP A O 1
ATOM 610 N N . TYR A 1 77 ? 22.614 9.126 -24.831 1.00 94.12 77 TYR A N 1
ATOM 611 C CA . TYR A 1 77 ? 22.134 7.918 -24.150 1.00 94.12 77 TYR A CA 1
ATOM 612 C C . TYR A 1 77 ? 20.643 7.596 -24.408 1.00 94.12 77 TYR A C 1
ATOM 614 O O . TYR A 1 77 ? 19.902 7.349 -23.451 1.00 94.12 77 TYR A O 1
ATOM 622 N N . PRO A 1 78 ? 20.167 7.573 -25.673 1.00 95.19 78 PRO A N 1
ATOM 623 C CA . PRO A 1 78 ? 18.766 7.283 -25.943 1.00 95.19 78 PRO A CA 1
ATOM 624 C C . PRO A 1 78 ? 18.451 5.823 -25.593 1.00 95.19 78 PRO A C 1
ATOM 626 O O . PRO A 1 78 ? 19.174 4.906 -25.985 1.00 95.19 78 PRO A O 1
ATOM 629 N N . THR A 1 79 ? 17.351 5.594 -24.878 1.00 92.31 79 THR A N 1
ATOM 630 C CA . THR A 1 79 ? 16.863 4.254 -24.533 1.00 92.31 79 THR A CA 1
ATOM 631 C C . THR A 1 79 ? 15.636 3.895 -25.370 1.00 92.31 79 THR A C 1
ATOM 633 O O . THR A 1 79 ? 14.741 4.713 -25.577 1.00 92.31 79 THR A O 1
ATOM 636 N N . SER A 1 80 ? 15.582 2.655 -25.862 1.00 89.19 80 SER A N 1
ATOM 637 C CA . SER A 1 80 ? 14.402 2.081 -26.517 1.00 89.19 80 SER A CA 1
ATOM 638 C C . SER A 1 80 ? 13.759 1.063 -25.582 1.00 89.19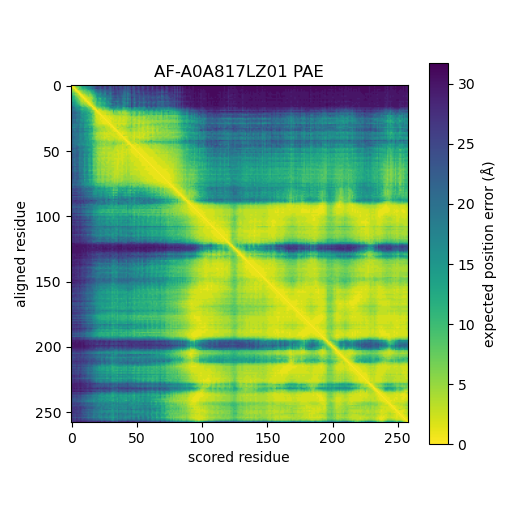 80 SER A C 1
ATOM 640 O O . SER A 1 80 ? 14.399 0.072 -25.231 1.00 89.19 80 SER A O 1
ATOM 642 N N . MET A 1 81 ? 12.514 1.306 -25.172 1.00 90.50 81 MET A N 1
ATOM 643 C CA . MET A 1 81 ? 11.736 0.337 -24.399 1.00 90.50 81 MET A CA 1
ATOM 644 C C . MET A 1 81 ? 10.884 -0.497 -25.349 1.00 90.50 81 MET A C 1
ATOM 646 O O . MET A 1 81 ? 10.135 0.064 -26.147 1.00 90.50 81 MET A O 1
ATOM 650 N N . ASP A 1 82 ? 11.002 -1.816 -25.242 1.00 90.88 82 ASP A N 1
ATOM 651 C CA . ASP A 1 82 ? 10.181 -2.771 -25.981 1.00 90.88 82 ASP A CA 1
ATOM 652 C C . ASP A 1 82 ? 9.224 -3.443 -24.993 1.00 90.88 82 ASP A C 1
ATOM 654 O O . ASP A 1 82 ? 9.653 -3.937 -23.946 1.00 90.88 82 ASP A O 1
ATOM 658 N N . THR A 1 83 ? 7.924 -3.409 -25.275 1.00 88.00 83 THR A N 1
ATOM 659 C CA . THR A 1 83 ? 6.894 -3.948 -24.380 1.00 88.00 83 THR A CA 1
ATOM 660 C C . THR A 1 83 ? 6.309 -5.219 -24.978 1.00 88.00 83 THR A C 1
ATOM 662 O O . THR A 1 83 ? 5.797 -5.233 -26.096 1.00 88.00 83 THR A O 1
ATOM 665 N N . SER A 1 84 ? 6.379 -6.315 -24.224 1.00 90.50 84 SER A N 1
ATOM 666 C CA . SER A 1 84 ? 5.778 -7.593 -24.605 1.00 90.50 84 SER A CA 1
ATOM 667 C C . SER A 1 84 ? 4.872 -8.097 -23.489 1.00 90.50 84 SER A C 1
ATOM 669 O O . SER A 1 84 ? 5.118 -7.836 -22.313 1.00 90.50 84 SER A O 1
ATOM 671 N N . PHE A 1 85 ? 3.801 -8.791 -23.867 1.00 87.50 85 PHE A N 1
ATOM 672 C CA . PHE A 1 85 ? 2.857 -9.391 -22.932 1.00 87.50 85 PHE A CA 1
ATOM 673 C C . PHE A 1 85 ? 3.105 -10.894 -22.904 1.00 87.50 85 PHE A C 1
ATOM 675 O O . PHE A 1 85 ? 2.824 -11.592 -23.880 1.00 87.50 85 PHE A O 1
ATOM 682 N N . ILE A 1 86 ? 3.655 -11.381 -21.796 1.00 86.19 86 ILE A N 1
ATOM 683 C CA . ILE A 1 86 ? 3.866 -12.805 -21.551 1.00 86.19 86 ILE A CA 1
ATOM 684 C C . ILE A 1 86 ? 2.827 -13.233 -20.520 1.00 86.19 86 ILE A C 1
ATOM 686 O O . ILE A 1 86 ? 2.691 -12.612 -19.472 1.00 86.19 86 ILE A O 1
ATOM 690 N N . SER A 1 87 ? 2.067 -14.280 -20.833 1.00 80.62 87 SER A N 1
ATOM 691 C CA . SER A 1 87 ? 1.193 -14.915 -19.849 1.00 80.62 87 SER A CA 1
ATOM 692 C C . SER A 1 87 ? 2.040 -15.877 -19.026 1.00 80.62 87 SER A C 1
ATOM 694 O O . SER A 1 87 ? 2.357 -16.972 -19.491 1.00 80.62 87 SER A O 1
ATOM 696 N N . GLU A 1 88 ? 2.419 -15.466 -17.822 1.00 76.19 88 GLU A N 1
ATOM 697 C CA . GLU A 1 88 ? 3.138 -16.318 -16.879 1.00 76.19 88 GLU A CA 1
ATOM 698 C C . GLU A 1 88 ? 2.141 -17.148 -16.059 1.00 76.19 88 GLU A C 1
ATOM 700 O O . GLU A 1 88 ? 1.117 -16.650 -15.593 1.00 76.19 88 GLU A O 1
ATOM 705 N N . TRP A 1 89 ? 2.416 -18.445 -15.928 1.00 75.50 89 TRP A N 1
ATOM 706 C CA . TRP A 1 89 ? 1.624 -19.376 -15.127 1.00 75.50 89 TRP A CA 1
ATOM 707 C C . TRP A 1 89 ? 2.575 -20.270 -14.318 1.00 75.50 89 TRP A C 1
ATOM 709 O O . TRP A 1 89 ? 3.440 -20.902 -14.931 1.00 75.50 89 TRP A O 1
ATOM 719 N N . PRO A 1 90 ? 2.414 -20.392 -12.983 1.00 80.12 90 PRO A N 1
ATOM 720 C CA . PRO A 1 90 ? 1.411 -19.752 -12.121 1.00 80.12 90 PRO A CA 1
ATOM 721 C C . PRO A 1 90 ? 1.743 -18.287 -11.784 1.00 80.12 90 PRO A C 1
ATOM 723 O O . PRO A 1 90 ? 2.895 -17.958 -11.529 1.00 80.12 90 PRO A O 1
ATOM 726 N N . GLN A 1 91 ? 0.725 -17.423 -11.742 1.00 86.38 91 GLN A N 1
ATOM 727 C CA . GLN A 1 91 ? 0.877 -16.017 -11.353 1.00 86.38 91 GLN A CA 1
ATOM 728 C C . GLN A 1 91 ? 0.623 -15.862 -9.851 1.00 86.38 91 GLN A C 1
ATOM 730 O O . GLN A 1 91 ? -0.417 -16.297 -9.351 1.00 86.38 91 GLN A O 1
ATOM 735 N N . GLU A 1 92 ? 1.548 -15.231 -9.130 1.00 90.19 92 GLU A N 1
ATOM 736 C CA . GLU A 1 92 ? 1.342 -14.896 -7.719 1.00 90.19 92 GLU A CA 1
ATOM 737 C C . GLU A 1 92 ? 0.162 -13.933 -7.570 1.00 90.19 92 GLU A C 1
ATOM 739 O O . GLU A 1 92 ? 0.050 -12.949 -8.309 1.00 90.19 92 GLU A O 1
ATOM 744 N N . PHE A 1 93 ? -0.727 -14.214 -6.616 1.00 93.12 93 PHE A N 1
ATOM 745 C CA . PHE A 1 93 ? -1.777 -13.269 -6.264 1.00 93.12 93 PHE A CA 1
ATOM 746 C C . PHE A 1 93 ? -1.140 -12.102 -5.486 1.00 93.12 93 PHE A C 1
ATOM 748 O O . PHE A 1 93 ? -0.292 -12.345 -4.626 1.00 93.12 93 PHE A O 1
ATOM 755 N N . PRO A 1 94 ? -1.499 -10.836 -5.750 1.00 94.75 94 PRO A N 1
ATOM 756 C CA . PRO A 1 94 ? -0.935 -9.713 -5.006 1.00 94.75 94 PRO A CA 1
ATOM 757 C C . PRO A 1 94 ? -1.323 -9.774 -3.524 1.00 94.75 94 PRO A C 1
ATOM 759 O O . PRO A 1 94 ? -2.307 -10.413 -3.138 1.00 94.75 94 PRO A O 1
ATOM 762 N N . ALA A 1 95 ? -0.581 -9.058 -2.687 1.00 95.38 95 ALA A N 1
ATOM 763 C CA . ALA A 1 95 ? -1.053 -8.761 -1.347 1.00 95.38 95 ALA A CA 1
ATOM 764 C C . ALA A 1 95 ? -2.139 -7.682 -1.409 1.00 95.38 95 ALA A C 1
ATOM 766 O O . ALA A 1 95 ? -2.058 -6.728 -2.190 1.00 95.38 95 ALA A O 1
ATOM 767 N N . PHE A 1 96 ? -3.167 -7.842 -0.577 1.00 96.31 96 PHE A N 1
ATOM 768 C CA . PHE A 1 96 ? -4.238 -6.860 -0.439 1.00 96.31 96 PHE A CA 1
ATOM 769 C C . PHE A 1 96 ? -4.307 -6.373 1.000 1.00 96.31 96 PHE A C 1
ATOM 771 O O . PHE A 1 96 ? -4.688 -7.125 1.900 1.00 96.31 96 PHE A O 1
ATOM 778 N N . SER A 1 97 ? -3.962 -5.107 1.204 1.00 96.88 97 SER A N 1
ATOM 779 C CA . SER A 1 97 ? -4.099 -4.425 2.484 1.00 96.88 97 SER A CA 1
ATOM 780 C C . SER A 1 97 ? -5.353 -3.583 2.521 1.00 96.88 97 SER A C 1
ATOM 782 O O . SER A 1 97 ? -5.677 -2.907 1.549 1.00 96.88 97 SER A O 1
ATOM 784 N N . PHE A 1 98 ? -6.018 -3.553 3.668 1.00 97.00 98 PHE A N 1
ATOM 785 C CA . PHE A 1 98 ? -7.105 -2.619 3.905 1.00 97.00 98 PHE A CA 1
ATOM 786 C C . PHE A 1 98 ? -7.162 -2.160 5.360 1.00 97.00 98 PHE A C 1
ATOM 788 O O . PHE A 1 98 ? -6.712 -2.855 6.275 1.00 97.00 98 PHE A O 1
ATOM 795 N N . CYS A 1 99 ? -7.759 -0.990 5.562 1.00 96.25 99 CYS A N 1
ATOM 796 C CA . CYS A 1 99 ? -8.011 -0.409 6.874 1.00 96.25 99 CYS A CA 1
ATOM 797 C C . CYS A 1 99 ? -9.429 0.148 6.946 1.00 96.25 99 CYS A C 1
ATOM 799 O O . CYS A 1 99 ? -10.010 0.562 5.940 1.00 96.25 99 CYS A O 1
ATOM 801 N N . ASN A 1 100 ? -9.959 0.223 8.162 1.00 95.50 100 ASN A N 1
ATOM 802 C CA . ASN A 1 100 ? -11.059 1.132 8.444 1.00 95.50 100 ASN A CA 1
ATOM 803 C C . ASN A 1 100 ? -10.544 2.574 8.327 1.00 95.50 100 ASN A C 1
ATOM 805 O O . ASN A 1 100 ? -9.437 2.841 8.790 1.00 95.50 100 ASN A O 1
ATOM 809 N N . ILE A 1 101 ? -11.312 3.505 7.751 1.00 93.69 101 ILE A N 1
ATOM 810 C CA . ILE A 1 101 ? -10.851 4.899 7.734 1.00 93.69 101 ILE A CA 1
ATOM 811 C C . ILE A 1 101 ? -10.823 5.514 9.137 1.00 93.69 101 ILE A C 1
ATOM 813 O O . ILE A 1 101 ? -10.039 6.421 9.359 1.00 93.69 101 ILE A O 1
ATOM 817 N N . SER A 1 102 ? -11.624 5.021 10.094 1.00 92.88 102 SER A N 1
ATOM 818 C CA . SER A 1 102 ? -11.550 5.457 11.494 1.00 92.88 102 SER A CA 1
ATOM 819 C C . SER A 1 102 ? -10.495 4.645 12.259 1.00 92.88 102 SER A C 1
ATOM 821 O O . SER A 1 102 ? -10.662 3.433 12.386 1.00 92.88 102 SER A O 1
ATOM 823 N N . PRO A 1 103 ? -9.454 5.270 12.844 1.00 92.69 103 PRO A N 1
ATOM 824 C CA . PRO A 1 103 ? -8.386 4.575 13.556 1.00 92.69 103 PRO A CA 1
ATOM 825 C C . PRO A 1 103 ? -8.825 4.110 14.940 1.00 92.69 103 PRO A C 1
ATOM 827 O O . PRO A 1 103 ? -8.324 3.114 15.453 1.00 92.69 103 PRO A O 1
ATOM 830 N N . LEU A 1 104 ? -9.772 4.828 15.549 1.00 93.00 104 LEU A N 1
ATOM 831 C CA . LEU A 1 104 ? -10.318 4.504 16.859 1.00 93.00 104 LEU A CA 1
ATOM 832 C C . LEU A 1 104 ? -11.774 4.074 16.748 1.00 93.00 104 LEU A C 1
ATOM 834 O O . LEU A 1 104 ? -12.549 4.616 15.952 1.00 93.00 104 LEU A O 1
ATOM 838 N N . ARG A 1 105 ? -12.138 3.123 17.602 1.00 93.81 105 ARG A N 1
ATOM 839 C CA . ARG A 1 105 ? -13.499 2.637 17.775 1.00 93.81 105 ARG A CA 1
ATOM 840 C C . ARG A 1 105 ? -14.078 3.154 19.086 1.00 93.81 105 ARG A C 1
ATOM 842 O O . ARG A 1 105 ? -13.537 2.894 20.159 1.00 93.81 105 ARG A O 1
ATOM 849 N N . PHE A 1 106 ? -15.167 3.904 18.985 1.00 92.38 106 PHE A N 1
ATOM 850 C CA . PHE A 1 106 ? -15.702 4.726 20.065 1.00 92.38 106 PHE A CA 1
ATOM 851 C C . PHE A 1 106 ? -16.017 4.001 21.369 1.00 92.38 106 PHE A C 1
ATOM 853 O O . PHE A 1 106 ? -15.588 4.459 22.426 1.00 92.38 106 PHE A O 1
ATOM 860 N N . ASP A 1 107 ? -16.690 2.859 21.320 1.00 93.56 107 ASP A N 1
ATOM 861 C CA . ASP A 1 107 ? -16.954 2.031 22.502 1.00 93.56 107 ASP A CA 1
ATOM 862 C C . ASP A 1 107 ? -15.678 1.559 23.230 1.00 93.56 107 ASP A C 1
ATOM 864 O O . ASP A 1 107 ? -15.689 1.472 24.457 1.00 93.56 107 ASP A O 1
ATOM 868 N N . LEU A 1 108 ? -14.575 1.310 22.515 1.00 93.38 108 LEU A N 1
ATOM 869 C CA . LEU A 1 108 ? -13.333 0.782 23.095 1.00 93.38 108 LEU A CA 1
ATOM 870 C C . LEU A 1 108 ? -12.457 1.846 23.765 1.00 93.38 108 LEU A C 1
ATOM 872 O O . LEU A 1 108 ? -11.810 1.551 24.770 1.00 93.38 108 LEU A O 1
ATOM 876 N N . PHE A 1 109 ? -12.392 3.069 23.226 1.00 89.81 109 PHE A N 1
ATOM 877 C CA . PHE A 1 109 ? -11.533 4.116 23.804 1.00 89.81 109 PHE A CA 1
ATOM 878 C C . PHE A 1 109 ? -12.271 5.093 24.729 1.00 89.81 109 PHE A C 1
ATOM 880 O O . PHE A 1 109 ? -11.605 5.815 25.472 1.00 89.81 109 PHE A O 1
ATOM 887 N N . ARG A 1 110 ? -13.613 5.115 24.717 1.00 90.62 110 ARG A N 1
ATOM 888 C CA . ARG A 1 110 ? -14.441 6.052 25.497 1.00 90.62 110 ARG A CA 1
ATOM 889 C C . ARG A 1 110 ? -14.094 6.070 26.984 1.00 90.62 110 ARG A C 1
ATOM 891 O O . ARG A 1 110 ? -13.701 7.110 27.499 1.00 90.62 110 ARG A O 1
ATOM 898 N N . GLU A 1 111 ? -14.220 4.936 27.667 1.00 91.00 111 GLU A N 1
ATOM 899 C CA . GLU A 1 111 ? -13.972 4.847 29.114 1.00 91.00 111 GLU A CA 1
ATOM 900 C C . GLU A 1 111 ? -12.495 5.143 29.477 1.00 91.00 111 GLU A C 1
ATOM 902 O O . GLU A 1 111 ? -12.247 5.956 30.373 1.00 91.00 111 GLU A O 1
ATOM 907 N 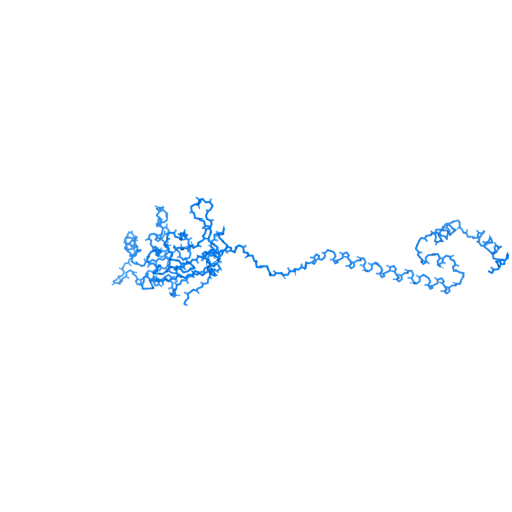N . PRO A 1 112 ? -11.487 4.586 28.771 1.00 91.50 112 PRO A N 1
ATOM 908 C CA . PRO A 1 112 ? -10.085 4.962 28.964 1.00 91.50 112 PRO A CA 1
ATOM 909 C C . PRO A 1 112 ? -9.816 6.466 28.821 1.00 91.50 112 PRO A C 1
ATOM 911 O O . PRO A 1 112 ? -9.053 7.038 29.605 1.00 91.50 112 PRO A O 1
ATOM 914 N N . PHE A 1 113 ? -10.444 7.109 27.836 1.00 90.81 113 PHE A N 1
ATOM 915 C CA . PHE A 1 113 ? -10.300 8.540 27.602 1.00 90.81 113 PHE A CA 1
ATOM 916 C C . PHE A 1 113 ? -11.022 9.380 28.663 1.00 90.81 113 PHE A C 1
ATOM 918 O O . PHE A 1 113 ? -10.480 10.386 29.119 1.00 90.81 113 PHE A O 1
ATOM 925 N N . GLU A 1 114 ? -12.200 8.958 29.124 1.00 89.31 114 GLU A N 1
ATOM 926 C CA . GLU A 1 114 ? -12.903 9.612 30.233 1.00 89.31 114 GLU A CA 1
ATOM 927 C C . GLU A 1 114 ? -12.043 9.593 31.506 1.00 89.31 114 GLU A C 1
ATOM 929 O O . GLU A 1 114 ? -11.804 10.646 32.102 1.00 89.31 114 GLU A O 1
ATOM 934 N N . ASN A 1 115 ? -11.455 8.446 31.858 1.00 90.31 115 ASN A N 1
ATOM 935 C CA . ASN A 1 115 ? -10.534 8.343 32.995 1.00 90.31 115 ASN A CA 1
ATOM 936 C C . ASN A 1 115 ? -9.319 9.271 32.847 1.00 90.31 115 ASN A C 1
ATOM 938 O O . ASN A 1 115 ? -8.942 9.972 33.790 1.00 90.31 115 ASN A O 1
ATOM 942 N N . TYR A 1 116 ? -8.739 9.330 31.647 1.00 89.94 116 TYR A N 1
ATOM 943 C CA . TYR A 1 116 ? -7.654 10.256 31.332 1.00 89.94 116 TYR A CA 1
ATOM 944 C C . TYR A 1 116 ? -8.059 11.725 31.517 1.00 89.94 116 TYR A C 1
ATOM 946 O O . TYR A 1 116 ? -7.330 12.503 32.138 1.00 89.94 116 TYR A O 1
ATOM 954 N N . SER A 1 117 ? -9.231 12.107 31.011 1.00 88.31 117 SER A N 1
ATOM 955 C CA . SER A 1 117 ? -9.731 13.481 31.086 1.00 88.31 117 SER A CA 1
ATOM 956 C C . SER A 1 117 ? -9.961 13.934 32.535 1.00 88.31 117 SER A C 1
ATOM 958 O O . SER A 1 117 ? -9.587 15.054 32.894 1.00 88.31 117 SER A O 1
ATOM 960 N N . ILE A 1 118 ? -10.461 13.031 33.392 1.00 87.69 118 ILE A N 1
ATOM 961 C CA . ILE A 1 118 ? -10.637 13.256 34.833 1.00 87.69 118 ILE A CA 1
ATOM 962 C C . ILE A 1 118 ? -9.275 13.438 35.505 1.00 87.69 118 ILE A C 1
ATOM 964 O O . ILE A 1 118 ? -9.076 14.409 36.231 1.00 87.69 118 ILE A O 1
ATOM 968 N N . MET A 1 119 ? -8.302 12.565 35.217 1.00 87.06 119 MET A N 1
ATOM 969 C CA . MET A 1 119 ? -6.942 12.689 35.762 1.00 87.06 119 MET A CA 1
ATOM 970 C C . MET A 1 119 ? -6.266 14.011 35.382 1.00 87.06 119 MET A C 1
ATOM 972 O O . MET A 1 119 ? -5.465 14.545 36.149 1.00 87.06 119 MET A O 1
ATOM 976 N N . ARG A 1 120 ? -6.576 14.546 34.198 1.00 86.94 120 ARG A N 1
ATOM 977 C CA . ARG A 1 120 ? -6.037 15.819 33.709 1.00 86.94 120 ARG A CA 1
ATOM 978 C C . ARG A 1 120 ? -6.849 17.043 34.139 1.00 86.94 120 ARG A C 1
ATOM 980 O O . ARG A 1 120 ? -6.455 18.148 33.771 1.00 86.94 120 ARG A O 1
ATOM 987 N N . ASN A 1 121 ? -7.931 16.876 34.908 1.00 83.88 121 ASN A N 1
ATOM 988 C CA . ASN A 1 121 ? -8.876 17.943 35.253 1.00 83.88 121 ASN A CA 1
ATOM 989 C C . ASN A 1 121 ? -9.324 18.745 34.017 1.00 83.88 121 ASN A C 1
ATOM 991 O O . ASN A 1 121 ? -9.433 19.972 34.067 1.00 83.88 121 ASN A O 1
ATOM 995 N N . MET A 1 122 ? -9.553 18.061 32.890 1.00 77.44 122 MET A N 1
ATOM 996 C CA . MET A 1 122 ? -10.153 18.690 31.716 1.00 77.44 122 MET A CA 1
ATOM 997 C C . MET A 1 122 ? -11.563 19.124 32.119 1.00 77.44 122 MET A C 1
ATOM 999 O O . MET A 1 122 ? -12.418 18.290 32.399 1.00 77.44 122 MET A O 1
ATOM 1003 N N . THR A 1 123 ? -11.778 20.433 32.267 1.00 66.38 123 THR A N 1
ATOM 1004 C CA . THR A 1 123 ? -13.014 20.969 32.841 1.00 66.38 123 THR A CA 1
ATOM 1005 C C . THR A 1 123 ? -14.208 20.600 31.979 1.00 66.38 123 THR A C 1
ATOM 1007 O O . THR A 1 123 ? -14.398 21.143 30.889 1.00 66.38 123 THR A O 1
ATOM 1010 N N . THR A 1 124 ? -15.055 19.738 32.518 1.00 58.59 124 THR A N 1
ATOM 1011 C CA . THR A 1 124 ? -16.431 19.571 32.087 1.00 58.59 124 THR A CA 1
ATOM 1012 C C . THR A 1 124 ? -17.169 20.845 32.477 1.00 58.59 124 THR A C 1
ATOM 1014 O O . THR A 1 124 ? -17.478 21.074 33.645 1.00 58.59 124 THR A O 1
ATOM 1017 N N . GLY A 1 125 ? -17.453 21.716 31.508 1.00 57.41 125 GLY A N 1
ATOM 1018 C CA . GLY A 1 125 ? -18.616 22.590 31.661 1.00 57.41 125 GLY A CA 1
ATOM 1019 C C . GLY A 1 125 ? -19.864 21.726 31.895 1.00 57.41 125 GLY A C 1
ATOM 1020 O O . GLY A 1 125 ? -19.807 20.507 31.781 1.00 57.41 125 GLY A O 1
ATOM 1021 N N . ASN A 1 126 ? -21.022 22.321 32.162 1.00 60.31 126 ASN A N 1
ATOM 1022 C CA . ASN A 1 126 ? -22.278 21.573 32.353 1.00 60.31 126 ASN A CA 1
ATOM 1023 C C . ASN A 1 126 ? -22.737 20.715 31.130 1.00 60.31 126 ASN A C 1
ATOM 1025 O O . ASN A 1 126 ? -23.863 20.225 31.136 1.00 60.31 126 ASN A O 1
ATOM 1029 N N . GLY A 1 127 ? -21.915 20.559 30.082 1.00 65.75 127 GLY A N 1
ATOM 1030 C CA . GLY A 1 127 ? -22.135 19.708 28.904 1.00 65.75 127 GLY A CA 1
ATOM 1031 C C . GLY A 1 127 ? -21.341 18.394 28.948 1.00 65.75 127 GLY A C 1
ATOM 1032 O O . GLY A 1 127 ? -20.587 18.149 29.888 1.00 65.75 127 GLY A O 1
ATOM 1033 N N . SER A 1 128 ? -21.512 17.527 27.944 1.00 72.38 128 SER A N 1
ATOM 1034 C CA . SER A 1 128 ? -20.742 16.281 27.878 1.00 72.38 128 SER A CA 1
ATOM 1035 C C . SER A 1 128 ? -19.301 16.574 27.445 1.00 72.38 128 SER A C 1
ATOM 1037 O O . SER A 1 128 ? -19.064 17.461 26.629 1.00 72.38 128 SER A O 1
ATOM 1039 N N . ILE A 1 129 ? -18.324 15.832 27.980 1.00 74.62 129 ILE A N 1
ATOM 1040 C CA . ILE A 1 129 ? -16.905 15.954 27.580 1.00 74.62 129 ILE A CA 1
ATOM 1041 C C . ILE A 1 129 ? -16.779 15.828 26.057 1.00 74.62 129 ILE A C 1
ATOM 1043 O O . ILE A 1 129 ? -16.072 16.593 25.416 1.00 74.62 129 ILE A O 1
ATOM 1047 N N . TRP A 1 130 ? -17.541 14.905 25.475 1.00 76.00 130 TRP A N 1
ATOM 1048 C CA . TRP A 1 130 ? -17.544 14.581 24.054 1.00 76.00 130 TRP A CA 1
ATOM 1049 C C . TRP A 1 130 ? -17.936 15.745 23.134 1.00 76.00 130 TRP A C 1
ATOM 1051 O O . TRP A 1 130 ? -17.518 15.745 21.980 1.00 76.00 130 TRP A O 1
ATOM 1061 N N . ASP A 1 131 ? -18.655 16.751 23.640 1.00 74.00 131 ASP A N 1
ATOM 1062 C CA . ASP A 1 131 ? -19.035 17.942 22.868 1.00 74.00 131 ASP A CA 1
ATOM 1063 C C . ASP A 1 131 ? -17.861 18.919 22.662 1.00 74.00 131 ASP A C 1
ATOM 1065 O O . ASP A 1 131 ? -17.905 19.767 21.772 1.00 74.00 131 ASP A O 1
ATOM 1069 N N . SER A 1 132 ? -16.811 18.825 23.487 1.00 75.88 132 SER A N 1
ATOM 1070 C CA . SER A 1 132 ? -15.658 19.735 23.475 1.00 75.88 132 SER A CA 1
ATOM 1071 C C . SER A 1 132 ? -14.319 19.053 23.179 1.00 75.88 132 SER A C 1
ATOM 1073 O O . SER A 1 132 ? -13.295 19.736 23.114 1.00 75.88 132 SER A O 1
ATOM 1075 N N . VAL A 1 133 ? -14.303 17.730 22.970 1.00 82.25 133 VAL A N 1
ATOM 1076 C CA . VAL A 1 133 ? -13.080 16.971 22.669 1.00 82.25 133 VAL A CA 1
ATOM 1077 C C . VAL A 1 133 ? -12.509 17.363 21.312 1.00 82.25 133 VAL A C 1
ATOM 1079 O O . VAL A 1 133 ? -13.131 17.172 20.263 1.00 82.25 133 VAL A O 1
ATOM 1082 N N . THR A 1 134 ? -11.266 17.841 21.334 1.00 84.69 134 THR A N 1
ATOM 1083 C CA . THR A 1 134 ? -10.511 18.161 20.124 1.00 84.69 134 THR A CA 1
ATOM 1084 C C . THR A 1 134 ? -9.607 17.002 19.701 1.00 84.69 134 THR A C 1
ATOM 1086 O O . THR A 1 134 ? -9.206 16.160 20.508 1.00 84.69 134 THR A O 1
ATOM 1089 N N . PHE A 1 135 ? -9.198 17.005 18.431 1.00 85.50 135 PHE A N 1
ATOM 1090 C CA . PHE A 1 135 ? -8.149 16.118 17.919 1.00 85.50 135 PHE A CA 1
ATOM 1091 C C . PHE A 1 135 ? -6.862 16.171 18.772 1.00 85.50 135 PHE A C 1
ATOM 1093 O O . PHE A 1 135 ? -6.206 15.153 19.004 1.00 85.50 135 PHE A O 1
ATOM 1100 N N . LEU A 1 136 ? -6.508 17.350 19.299 1.00 87.94 136 LEU A N 1
ATOM 1101 C CA . LEU A 1 136 ? -5.327 17.529 20.150 1.00 87.94 136 LEU A CA 1
ATOM 1102 C C . LEU A 1 136 ? -5.449 16.807 21.498 1.00 87.94 136 LEU A C 1
ATOM 1104 O O . LEU A 1 136 ? -4.440 16.377 22.052 1.00 87.94 136 LEU A O 1
ATOM 1108 N N . ASP A 1 137 ? -6.654 16.663 22.041 1.00 88.56 137 ASP A N 1
ATOM 1109 C CA . ASP A 1 137 ? -6.855 15.974 23.319 1.00 88.56 137 ASP A CA 1
ATOM 1110 C C . ASP A 1 137 ? -6.788 14.457 23.139 1.00 88.56 137 ASP A C 1
ATOM 1112 O O . ASP A 1 137 ? -6.130 13.768 23.922 1.0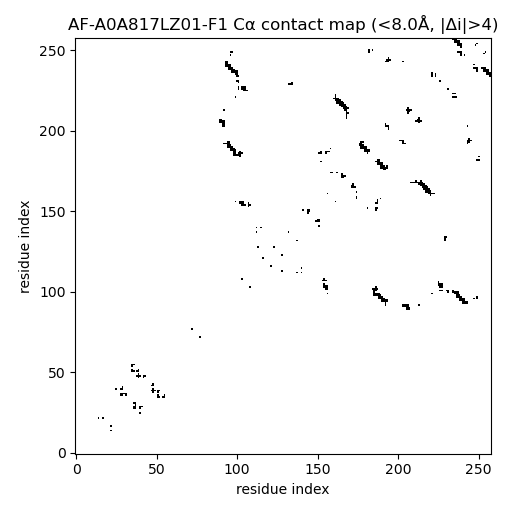0 88.56 137 ASP A O 1
ATOM 1116 N N . LEU A 1 138 ? -7.371 13.952 22.047 1.00 88.81 138 LEU A N 1
ATOM 1117 C CA . LEU A 1 138 ? -7.269 12.544 21.658 1.00 88.81 138 LEU A CA 1
ATOM 1118 C C . LEU A 1 138 ? -5.815 12.149 21.375 1.00 88.81 138 LEU A C 1
ATOM 1120 O O . LEU A 1 138 ? -5.343 11.133 21.880 1.00 88.81 138 LEU A O 1
ATOM 1124 N N . THR A 1 139 ? -5.061 12.969 20.640 1.00 88.75 139 THR A N 1
ATOM 1125 C CA . THR A 1 139 ? -3.645 12.676 20.357 1.00 88.75 139 THR A CA 1
ATOM 1126 C C . THR A 1 139 ? -2.778 12.702 21.614 1.00 88.75 139 THR A C 1
ATOM 1128 O O . THR A 1 139 ? -1.940 11.818 21.776 1.00 88.75 139 THR A O 1
ATOM 1131 N N . LYS A 1 140 ? -2.999 13.636 22.551 1.00 92.25 140 LYS A N 1
ATOM 1132 C CA . LYS A 1 140 ? -2.305 13.630 23.854 1.00 92.25 140 LYS A CA 1
ATOM 1133 C C . LYS A 1 140 ? -2.574 12.346 24.635 1.00 92.25 140 LYS A C 1
ATOM 1135 O O . LYS A 1 140 ? -1.633 11.768 25.174 1.00 92.25 140 LYS A O 1
ATOM 1140 N N . PHE A 1 141 ? -3.826 11.890 24.667 1.00 91.56 141 PHE A N 1
ATOM 1141 C CA . PHE A 1 141 ? -4.188 10.624 25.300 1.00 91.56 141 PHE A CA 1
ATOM 1142 C C . PHE A 1 141 ? -3.457 9.433 24.663 1.00 91.56 141 PHE A C 1
ATOM 1144 O O . PHE A 1 141 ? -2.841 8.639 25.378 1.00 91.56 141 PHE A O 1
ATOM 1151 N N . LEU A 1 142 ? -3.474 9.329 23.329 1.00 91.62 142 LEU A N 1
ATOM 1152 C CA . LEU A 1 142 ? -2.811 8.239 22.605 1.00 91.62 142 LEU A CA 1
ATOM 1153 C C . LEU A 1 142 ? -1.293 8.248 22.822 1.00 91.62 142 LEU A C 1
ATOM 1155 O O . LEU A 1 142 ? -0.713 7.204 23.110 1.00 91.62 142 LEU A O 1
ATOM 1159 N N . ILE A 1 143 ? -0.654 9.420 22.756 1.00 92.44 143 ILE A N 1
ATOM 1160 C CA . ILE A 1 143 ? 0.783 9.577 23.031 1.00 92.44 143 ILE A CA 1
ATOM 1161 C C . ILE A 1 143 ? 1.107 9.137 24.460 1.00 92.44 143 ILE A C 1
ATOM 1163 O O . ILE A 1 143 ? 2.111 8.470 24.694 1.00 92.44 143 ILE A O 1
ATOM 1167 N N . GLU A 1 144 ? 0.260 9.471 25.433 1.00 93.00 144 GLU A N 1
ATOM 1168 C CA . GLU A 1 144 ? 0.479 9.060 26.817 1.00 93.00 144 GLU A CA 1
ATOM 1169 C C . GLU A 1 144 ? 0.301 7.547 27.011 1.00 93.00 144 GLU A C 1
ATOM 1171 O O . GLU A 1 144 ? 1.047 6.941 27.776 1.00 93.00 144 GLU A O 1
ATOM 1176 N N . SER A 1 145 ? -0.635 6.922 26.290 1.00 92.31 145 SER A N 1
ATOM 1177 C CA . SER A 1 145 ? -0.800 5.462 26.247 1.00 92.31 145 SER A CA 1
ATOM 1178 C C . SER A 1 145 ? 0.439 4.777 25.650 1.00 92.31 145 SER A C 1
ATOM 1180 O O . SER A 1 145 ? 0.974 3.848 26.258 1.00 92.31 145 SER A O 1
ATOM 1182 N N . LEU A 1 146 ? 0.984 5.310 24.551 1.00 92.19 146 LEU A N 1
ATOM 1183 C CA . LEU A 1 146 ? 2.242 4.838 23.961 1.00 92.19 146 LEU A CA 1
ATOM 1184 C C . LEU A 1 146 ? 3.436 5.010 24.908 1.00 92.19 146 LEU A C 1
ATOM 1186 O O . LEU A 1 146 ? 4.237 4.091 25.050 1.00 92.19 146 LEU A O 1
ATOM 1190 N N . ASN A 1 147 ? 3.533 6.140 25.616 1.00 94.31 147 ASN A N 1
ATOM 1191 C CA . ASN A 1 147 ? 4.586 6.377 26.613 1.00 94.31 147 ASN A CA 1
ATOM 1192 C C . ASN A 1 147 ? 4.522 5.396 27.797 1.00 94.31 147 ASN A C 1
ATOM 1194 O O . ASN A 1 147 ? 5.522 5.199 28.486 1.00 94.31 147 ASN A O 1
ATOM 1198 N N . ARG A 1 148 ? 3.361 4.771 28.039 1.00 92.31 148 ARG A N 1
ATOM 1199 C CA . ARG A 1 148 ? 3.187 3.678 29.009 1.00 92.31 148 ARG A CA 1
ATOM 1200 C C . ARG A 1 148 ? 3.431 2.288 28.406 1.00 92.31 148 ARG A C 1
ATOM 1202 O O . ARG A 1 148 ? 3.159 1.294 29.073 1.00 92.31 148 ARG A O 1
ATOM 1209 N N . ASN A 1 149 ? 3.951 2.207 27.180 1.00 92.12 149 ASN A N 1
ATOM 1210 C CA . ASN A 1 149 ? 4.138 0.975 26.409 1.00 92.12 149 ASN A CA 1
ATOM 1211 C C . ASN A 1 149 ? 2.838 0.171 26.210 1.00 92.12 149 ASN A C 1
ATOM 1213 O O . ASN A 1 149 ? 2.866 -1.058 26.130 1.00 92.12 149 ASN A O 1
ATOM 1217 N N . GLU A 1 150 ? 1.687 0.842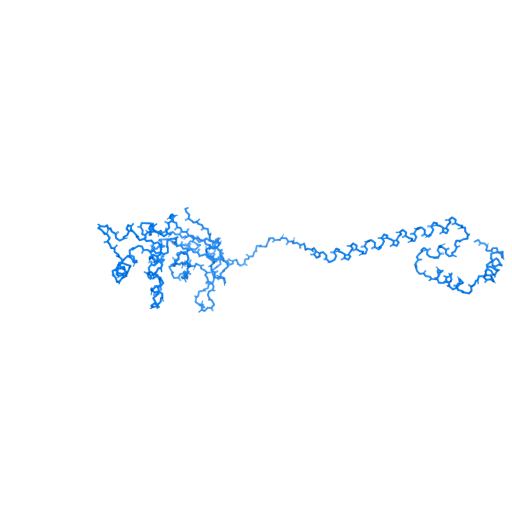 26.138 1.00 90.69 150 GLU A N 1
ATOM 1218 C CA . GLU A 1 150 ? 0.425 0.193 25.787 1.00 90.69 150 GLU A CA 1
ATOM 1219 C C . GLU A 1 150 ? 0.276 0.100 24.263 1.00 90.69 150 GLU A C 1
ATOM 1221 O O . GLU A 1 150 ? 0.614 1.032 23.532 1.00 90.69 150 GLU A O 1
ATOM 1226 N N . THR A 1 151 ? -0.281 -1.007 23.771 1.00 90.31 151 THR A N 1
ATOM 1227 C CA . THR A 1 151 ? -0.643 -1.135 22.356 1.00 90.31 151 THR A CA 1
ATOM 1228 C C . THR A 1 151 ? -1.927 -0.360 22.071 1.00 90.31 151 THR A C 1
ATOM 1230 O O . THR A 1 151 ? -2.902 -0.456 22.821 1.00 90.31 151 THR A O 1
ATOM 1233 N N . LEU A 1 152 ? -1.947 0.410 20.979 1.00 91.38 152 LEU A N 1
ATOM 1234 C CA . LEU A 1 152 ? -3.141 1.152 20.548 1.00 91.38 152 LEU A CA 1
ATOM 1235 C C . LEU A 1 152 ? -4.161 0.264 19.822 1.00 91.38 152 LEU A C 1
ATOM 1237 O O . LEU A 1 152 ? -5.328 0.634 19.698 1.00 91.38 152 LEU A O 1
ATOM 1241 N N . ASP A 1 153 ? -3.750 -0.939 19.419 1.00 91.38 153 ASP A N 1
ATOM 1242 C CA . ASP A 1 153 ? -4.589 -1.932 18.743 1.00 91.38 153 ASP A CA 1
ATOM 1243 C C . ASP A 1 153 ? -5.859 -2.267 19.539 1.00 91.38 153 ASP A C 1
ATOM 1245 O O . ASP A 1 153 ? -6.907 -2.529 18.954 1.00 91.38 153 ASP A O 1
ATOM 1249 N N . LYS A 1 154 ? -5.804 -2.187 20.879 1.00 92.00 154 LYS A N 1
ATOM 1250 C CA . LYS A 1 154 ? -6.962 -2.418 21.764 1.00 92.00 154 LYS A CA 1
ATOM 1251 C C . LYS A 1 154 ? -8.086 -1.389 21.601 1.00 92.00 154 LYS A C 1
ATOM 1253 O O . LYS A 1 154 ? -9.205 -1.658 22.019 1.00 92.00 154 LYS A O 1
ATOM 1258 N N . TYR A 1 155 ? -7.788 -0.219 21.037 1.00 93.50 155 TYR A N 1
ATOM 1259 C CA . TYR A 1 155 ? -8.765 0.832 20.738 1.00 93.50 155 TYR A CA 1
ATOM 1260 C C . TYR A 1 155 ? -9.230 0.806 19.276 1.00 93.50 155 TYR A C 1
ATOM 1262 O O . TYR A 1 155 ? -10.079 1.609 18.890 1.00 93.50 155 TYR A O 1
ATOM 1270 N N . SER A 1 156 ? -8.656 -0.081 18.461 1.00 94.69 156 SER A N 1
ATOM 1271 C CA . SER A 1 156 ? -8.910 -0.170 17.025 1.00 94.69 156 SER A CA 1
ATOM 1272 C C . SER A 1 156 ? -9.959 -1.238 16.697 1.00 94.69 156 SER A C 1
ATOM 1274 O O . SER A 1 156 ? -10.417 -1.996 17.554 1.00 94.69 156 SER A O 1
ATOM 1276 N N . TYR A 1 157 ? -10.358 -1.312 15.430 1.00 95.50 157 TYR A N 1
ATOM 1277 C CA . TYR A 1 157 ? -11.322 -2.299 14.955 1.00 95.50 157 TYR A CA 1
ATOM 1278 C C . TYR A 1 157 ? -10.646 -3.651 14.723 1.00 95.50 157 TYR A C 1
ATOM 1280 O O . TYR A 1 157 ? -9.739 -3.753 13.903 1.00 95.50 157 TYR A O 1
ATOM 1288 N N . SER A 1 158 ? -11.111 -4.706 15.399 1.00 95.81 158 SER A N 1
ATOM 1289 C CA . SER A 1 158 ? -10.628 -6.061 15.123 1.00 95.81 158 SER A CA 1
ATOM 1290 C C . SER A 1 158 ? -11.185 -6.591 13.799 1.00 95.81 158 SER A C 1
ATOM 1292 O O . SER A 1 158 ? -12.369 -6.399 13.495 1.00 95.81 158 SER A O 1
ATOM 1294 N N . LEU A 1 159 ? -10.382 -7.363 13.061 1.00 96.88 159 LEU A N 1
ATOM 1295 C CA . LEU A 1 159 ? -10.823 -8.000 11.818 1.00 96.88 159 LEU A CA 1
ATOM 1296 C C . LEU A 1 159 ? -12.031 -8.909 12.036 1.00 96.88 159 LEU A C 1
ATOM 1298 O O . LEU A 1 159 ? -12.956 -8.898 11.234 1.00 96.88 159 LEU A O 1
ATOM 1302 N N . SER A 1 160 ? -12.062 -9.642 13.153 1.00 96.31 160 SER A N 1
ATOM 1303 C CA . SER A 1 160 ? -13.195 -10.496 13.525 1.00 96.31 160 SER A CA 1
ATOM 1304 C C . SER A 1 160 ? -14.510 -9.732 13.689 1.00 96.31 160 SER A C 1
ATOM 1306 O O . SER A 1 160 ? -15.574 -10.317 13.518 1.00 96.31 160 SER A O 1
ATOM 1308 N N . SER A 1 161 ? -14.451 -8.438 14.019 1.00 95.50 161 SER A N 1
ATOM 1309 C CA . SER A 1 161 ? -15.637 -7.589 14.143 1.00 95.50 161 SER A CA 1
ATOM 1310 C C . SER A 1 161 ? -16.049 -6.937 12.824 1.00 95.50 161 SER A C 1
ATOM 1312 O O . SER A 1 161 ? -17.223 -6.610 12.659 1.00 95.50 161 SER A O 1
ATOM 1314 N N . MET A 1 162 ? -15.103 -6.724 11.904 1.00 96.06 162 MET A N 1
ATOM 1315 C CA . MET A 1 162 ? -15.355 -6.071 10.618 1.00 96.06 162 MET A CA 1
ATOM 1316 C C . MET A 1 162 ? -15.697 -7.076 9.519 1.00 96.06 162 MET A C 1
ATOM 1318 O O . MET A 1 162 ? -16.618 -6.851 8.746 1.00 96.06 162 MET A O 1
ATOM 1322 N N . MET A 1 163 ? -14.969 -8.181 9.411 1.00 97.00 163 MET A N 1
ATOM 1323 C CA . MET A 1 163 ? -15.114 -9.123 8.308 1.00 97.00 163 MET A CA 1
ATOM 1324 C C . MET A 1 163 ? -16.253 -10.106 8.575 1.00 97.00 163 MET A C 1
ATOM 1326 O O . MET A 1 163 ? -16.139 -10.984 9.426 1.00 97.00 163 MET A O 1
ATOM 1330 N N . TYR A 1 164 ? -17.338 -9.987 7.809 1.00 96.06 164 TYR A N 1
ATOM 1331 C CA . TYR A 1 164 ? -18.486 -10.900 7.884 1.00 96.06 164 TYR A CA 1
ATOM 1332 C C . TYR A 1 164 ? -18.553 -11.884 6.707 1.00 96.06 164 TYR A C 1
ATOM 1334 O O . TYR A 1 164 ? -19.315 -12.850 6.751 1.00 96.06 164 TYR A O 1
ATOM 1342 N N . LYS A 1 165 ? -17.770 -11.652 5.645 1.00 96.88 165 LYS A N 1
ATOM 1343 C CA . LYS A 1 165 ? -17.645 -12.550 4.489 1.00 96.88 165 LYS A CA 1
ATOM 1344 C C . LYS A 1 165 ? -16.205 -12.550 3.984 1.00 96.88 165 LYS A C 1
ATOM 1346 O O . LYS A 1 165 ? -15.604 -11.486 3.882 1.00 96.88 165 LYS A O 1
ATOM 1351 N N . CYS A 1 166 ? -15.685 -13.723 3.638 1.00 97.25 166 CYS A N 1
ATOM 1352 C CA . CYS A 1 166 ? -14.363 -13.886 3.040 1.00 97.25 166 CYS A CA 1
ATOM 1353 C C . CYS A 1 166 ? -14.359 -15.122 2.138 1.00 97.25 166 CYS A C 1
ATOM 1355 O O . CYS A 1 166 ? -14.740 -16.206 2.584 1.00 97.25 166 CYS A O 1
ATOM 1357 N N . SER A 1 167 ? -13.932 -14.973 0.887 1.00 95.88 167 SER A N 1
ATOM 1358 C CA . SER A 1 167 ? -13.615 -16.105 0.016 1.00 95.88 167 SER A CA 1
ATOM 1359 C C . SER A 1 167 ? -12.493 -15.764 -0.959 1.00 95.88 167 SER A C 1
ATOM 1361 O O . SER A 1 167 ? -12.533 -14.703 -1.586 1.00 95.88 167 SER A O 1
ATOM 1363 N N . PHE A 1 168 ? -11.550 -16.682 -1.136 1.00 95.38 168 PHE A N 1
ATOM 1364 C CA . PHE A 1 168 ? -10.530 -16.640 -2.180 1.00 95.38 168 PHE A CA 1
ATOM 1365 C C . PHE A 1 168 ? -10.773 -17.799 -3.147 1.00 95.38 168 PHE A C 1
ATOM 1367 O O . PHE A 1 168 ? -10.843 -18.940 -2.705 1.00 95.38 168 PHE A O 1
ATOM 1374 N N . ASN A 1 169 ? -10.972 -17.518 -4.439 1.00 94.19 169 ASN A N 1
ATOM 1375 C CA . ASN A 1 169 ? -11.348 -18.529 -5.442 1.00 94.19 169 ASN A CA 1
ATOM 1376 C C . ASN A 1 169 ? -12.530 -19.412 -4.985 1.00 94.19 169 ASN A C 1
ATOM 1378 O O . ASN A 1 169 ? -12.504 -20.630 -5.103 1.00 94.19 169 ASN A O 1
ATOM 1382 N N . ASP A 1 170 ? -13.552 -18.774 -4.402 1.00 93.81 170 ASP A N 1
ATOM 1383 C CA . ASP A 1 170 ? -14.748 -19.408 -3.821 1.00 93.81 170 ASP A CA 1
ATOM 1384 C C . ASP A 1 170 ? -14.493 -20.357 -2.627 1.00 93.81 170 ASP A C 1
ATOM 1386 O O . ASP A 1 170 ? -15.434 -20.929 -2.072 1.00 93.81 170 ASP A O 1
ATOM 1390 N N . ILE A 1 171 ? -13.249 -20.446 -2.146 1.00 93.44 171 ILE A N 1
ATOM 1391 C CA . ILE A 1 171 ? -12.873 -21.151 -0.919 1.00 93.44 171 ILE A CA 1
ATOM 1392 C C . ILE A 1 171 ? -12.979 -20.175 0.260 1.00 93.44 171 ILE A C 1
ATOM 1394 O O . ILE A 1 171 ? -12.451 -19.061 0.185 1.00 93.44 171 ILE A O 1
ATOM 1398 N N . PRO A 1 172 ? -13.672 -20.538 1.355 1.00 95.50 172 PRO A N 1
ATOM 1399 C CA . PRO A 1 172 ? -13.827 -19.655 2.505 1.00 95.50 172 PRO A CA 1
ATOM 1400 C C . PRO A 1 172 ? -12.475 -19.360 3.168 1.00 95.50 172 PRO A C 1
ATOM 1402 O O . PRO A 1 172 ? -11.707 -20.279 3.443 1.00 95.50 172 PRO A O 1
ATOM 1405 N N . CYS A 1 173 ? -12.229 -18.084 3.474 1.00 93.81 173 CYS A N 1
ATOM 1406 C CA . CYS A 1 173 ? -11.070 -17.630 4.248 1.00 93.81 173 CYS A CA 1
ATOM 1407 C C . CYS A 1 173 ? -11.467 -17.142 5.648 1.00 93.81 173 CYS A C 1
ATOM 1409 O O . CYS A 1 173 ? -12.635 -16.874 5.943 1.00 93.81 173 CYS A O 1
ATOM 1411 N N . SER A 1 174 ? -10.481 -17.062 6.533 1.00 94.25 174 SER A N 1
ATOM 1412 C CA . SER A 1 174 ? -10.609 -16.732 7.948 1.00 94.25 174 SER A CA 1
ATOM 1413 C C . SER A 1 174 ? -9.750 -15.526 8.315 1.00 94.25 174 SER A C 1
ATOM 1415 O O . SER A 1 174 ? -8.854 -15.114 7.586 1.00 94.25 174 SER A O 1
ATOM 1417 N N . VAL A 1 175 ? -9.981 -14.976 9.507 1.00 95.00 175 VAL A N 1
ATOM 1418 C CA . VAL A 1 175 ? -9.172 -13.888 10.079 1.00 95.00 175 VAL A CA 1
ATOM 1419 C C . VAL A 1 175 ? -7.686 -14.247 10.191 1.00 95.00 175 VAL A C 1
ATOM 1421 O O . VAL A 1 175 ? -6.840 -13.362 10.172 1.00 95.00 175 VAL A O 1
ATOM 1424 N N . ASN A 1 176 ? -7.366 -15.542 10.283 1.00 92.44 176 ASN A N 1
ATOM 1425 C CA . ASN A 1 176 ? -5.995 -16.045 10.399 1.00 92.44 176 ASN A CA 1
ATOM 1426 C C . ASN A 1 176 ? -5.197 -15.953 9.089 1.00 92.44 176 ASN A C 1
ATOM 1428 O O . ASN A 1 176 ? -3.964 -16.049 9.131 1.00 92.44 176 ASN A O 1
ATOM 1432 N N . ASP A 1 177 ? -5.885 -15.745 7.964 1.00 92.81 177 ASP A N 1
ATOM 1433 C CA . ASP A 1 177 ? -5.285 -15.570 6.636 1.00 92.81 177 ASP A CA 1
ATOM 1434 C C . ASP A 1 177 ? -4.816 -14.125 6.402 1.00 92.81 177 ASP A C 1
ATOM 1436 O O . ASP A 1 177 ? -4.241 -13.805 5.362 1.00 92.81 177 ASP A O 1
ATOM 1440 N N . PHE A 1 178 ? -5.038 -13.249 7.388 1.00 94.19 178 PHE A N 1
ATOM 1441 C CA . PHE A 1 178 ? -4.647 -11.851 7.355 1.00 94.19 178 PHE A CA 1
ATOM 1442 C C . PHE A 1 178 ? -3.592 -11.558 8.416 1.00 94.19 178 PHE A C 1
ATOM 1444 O O . PHE A 1 178 ? -3.626 -12.066 9.539 1.00 94.19 178 PHE A O 1
ATOM 1451 N N . ILE A 1 179 ? -2.657 -10.688 8.058 1.00 92.62 179 ILE A N 1
ATOM 1452 C CA . ILE A 1 179 ? -1.599 -10.208 8.939 1.00 92.62 179 ILE A CA 1
ATOM 1453 C C . ILE A 1 179 ? -1.948 -8.783 9.377 1.00 92.62 179 I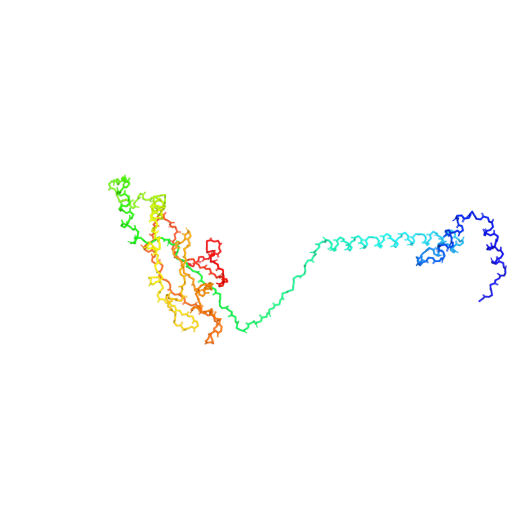LE A C 1
ATOM 1455 O O . ILE A 1 179 ? -2.162 -7.932 8.509 1.00 92.62 179 ILE A O 1
ATOM 1459 N N . PRO A 1 180 ? -2.018 -8.499 10.691 1.00 93.94 180 PRO A N 1
ATOM 1460 C CA . PRO A 1 180 ? -2.249 -7.147 11.170 1.00 93.94 180 PRO A CA 1
ATOM 1461 C C . PRO A 1 180 ? -1.005 -6.270 10.987 1.00 93.94 180 PRO A C 1
ATOM 1463 O O . PRO A 1 180 ? 0.122 -6.725 11.194 1.00 93.94 180 PRO A O 1
ATOM 1466 N N . PHE A 1 181 ? -1.216 -5.000 10.659 1.00 93.38 181 PHE A N 1
ATOM 1467 C CA . PHE A 1 181 ? -0.192 -3.955 10.693 1.00 93.38 181 PHE A CA 1
ATOM 1468 C C . PHE A 1 181 ? -0.812 -2.635 11.159 1.00 93.38 181 PHE A C 1
ATOM 1470 O O . PHE A 1 181 ? -2.021 -2.439 11.053 1.00 93.38 181 PHE A O 1
ATOM 1477 N N . THR A 1 182 ? 0.006 -1.726 11.680 1.00 92.94 182 THR A N 1
ATOM 1478 C CA . THR A 1 182 ? -0.469 -0.437 12.196 1.00 92.94 182 THR A CA 1
ATOM 1479 C C . THR A 1 182 ? -0.132 0.677 11.210 1.00 92.94 182 THR A C 1
ATOM 1481 O O . THR A 1 182 ? 1.039 0.940 10.941 1.00 92.94 182 THR A O 1
ATOM 1484 N N . SER A 1 183 ? -1.161 1.345 10.698 1.00 93.56 183 SER A N 1
ATOM 1485 C CA . SER A 1 183 ? -1.069 2.610 9.973 1.00 93.56 183 SER A CA 1
ATOM 1486 C C . SER A 1 183 ? -1.070 3.778 10.956 1.00 93.56 183 SER A C 1
ATOM 1488 O O . SER A 1 183 ? -1.835 3.801 11.923 1.00 93.56 183 SER A O 1
ATOM 1490 N N . PHE A 1 184 ? -0.254 4.797 10.687 1.00 88.94 184 PHE A N 1
ATOM 1491 C CA . PHE A 1 184 ? -0.231 6.004 11.518 1.00 88.94 184 PHE A CA 1
ATOM 1492 C C . PHE A 1 184 ? -1.458 6.907 11.300 1.00 88.94 184 PHE A C 1
ATOM 1494 O O . PHE A 1 184 ? -1.756 7.735 12.159 1.00 88.94 184 PHE A O 1
ATOM 1501 N N . VAL A 1 185 ? -2.164 6.750 10.173 1.00 90.19 185 VAL A N 1
ATOM 1502 C CA . VAL A 1 185 ? -3.393 7.498 9.846 1.00 90.19 185 VAL A CA 1
ATOM 1503 C C . VAL A 1 185 ? -4.633 6.685 10.199 1.00 90.19 185 VAL A C 1
ATOM 1505 O O . VAL A 1 185 ? -5.551 7.204 10.830 1.00 90.19 185 VAL A O 1
ATOM 1508 N N . TYR A 1 186 ? -4.650 5.407 9.817 1.00 92.81 186 TYR A N 1
ATOM 1509 C CA . TYR A 1 186 ? -5.849 4.567 9.860 1.00 92.81 186 TYR A CA 1
ATOM 1510 C C . TYR A 1 186 ? -5.875 3.564 11.021 1.00 92.81 186 TYR A C 1
ATOM 1512 O O . TYR A 1 186 ? -6.839 2.819 11.168 1.00 92.81 186 TYR A O 1
ATOM 1520 N N . GLY A 1 187 ? -4.851 3.537 11.878 1.00 92.81 187 GLY A N 1
ATOM 1521 C CA . GLY A 1 187 ? -4.802 2.630 13.024 1.00 92.81 187 GLY A CA 1
ATOM 1522 C C . GLY A 1 187 ? -4.560 1.179 12.603 1.00 92.81 187 GLY A C 1
ATOM 1523 O O . GLY A 1 187 ? -3.656 0.903 11.818 1.00 92.81 187 GLY A O 1
ATOM 1524 N N . LEU A 1 188 ? -5.321 0.234 13.157 1.00 95.69 188 LEU A N 1
ATOM 1525 C CA . LEU A 1 188 ? -5.124 -1.195 12.892 1.00 95.69 188 LEU A CA 1
ATOM 1526 C C . LEU A 1 188 ? -5.690 -1.620 11.529 1.00 95.69 188 LEU A C 1
ATOM 1528 O O . LEU A 1 188 ? -6.882 -1.480 11.253 1.00 95.69 188 LEU A O 1
ATOM 1532 N N . CYS A 1 189 ? -4.819 -2.204 10.714 1.00 96.56 189 CYS A N 1
ATOM 1533 C CA . CYS A 1 189 ? -5.072 -2.623 9.343 1.00 96.56 189 CYS A CA 1
ATOM 1534 C C . CYS A 1 189 ? -4.714 -4.095 9.132 1.00 96.56 189 CYS A C 1
ATOM 1536 O O . CYS A 1 189 ? -4.052 -4.712 9.970 1.00 96.56 189 CYS A O 1
ATOM 1538 N N . TYR A 1 190 ? -5.128 -4.656 7.996 1.00 96.44 190 TYR A N 1
ATOM 1539 C CA . TYR A 1 190 ? -4.990 -6.082 7.704 1.00 96.44 190 TYR A CA 1
ATOM 1540 C C . TYR A 1 190 ? -4.523 -6.325 6.276 1.00 96.44 190 TYR A C 1
ATOM 1542 O O . TYR A 1 190 ? -5.042 -5.710 5.348 1.00 96.44 190 TYR A O 1
ATOM 1550 N N . THR A 1 191 ? -3.588 -7.259 6.106 1.00 96.00 191 THR A N 1
ATOM 1551 C CA . THR A 1 191 ? -3.047 -7.652 4.800 1.00 96.00 191 THR A CA 1
ATOM 1552 C C . THR A 1 191 ? -3.311 -9.121 4.522 1.00 96.00 191 THR A C 1
ATOM 1554 O O . THR A 1 191 ? -2.864 -9.985 5.275 1.00 96.00 191 THR A O 1
ATOM 1557 N N . PHE A 1 192 ? -4.007 -9.401 3.425 1.00 95.38 192 PHE A N 1
ATOM 1558 C CA . PHE A 1 192 ? -4.113 -10.732 2.840 1.00 95.38 192 PHE A CA 1
ATOM 1559 C C . PHE A 1 192 ? -2.863 -11.045 2.012 1.00 95.38 192 PHE A C 1
ATOM 1561 O O . PHE A 1 192 ? -2.369 -10.169 1.304 1.00 95.38 192 PHE A O 1
ATOM 1568 N N . ASN A 1 193 ? -2.397 -12.295 2.060 1.00 93.75 193 ASN A N 1
ATOM 1569 C CA . ASN A 1 193 ? -1.284 -12.805 1.248 1.00 93.75 193 ASN A CA 1
ATOM 1570 C C . ASN A 1 193 ? 0.051 -12.038 1.396 1.00 93.75 193 ASN A C 1
ATOM 1572 O O . ASN A 1 193 ? 0.736 -11.779 0.411 1.00 93.75 193 ASN A O 1
ATOM 1576 N N . ALA A 1 194 ? 0.429 -11.653 2.620 1.00 90.25 194 ALA A N 1
ATOM 1577 C CA . ALA A 1 194 ? 1.717 -10.999 2.881 1.00 90.25 194 ALA A CA 1
ATOM 1578 C C . ALA A 1 194 ? 2.852 -12.021 3.106 1.00 90.25 194 ALA A C 1
ATOM 1580 O O . ALA A 1 194 ? 2.730 -12.924 3.938 1.00 90.25 194 ALA A O 1
ATOM 1581 N N . ALA A 1 195 ? 3.987 -11.825 2.430 1.00 83.50 195 ALA A N 1
ATOM 1582 C CA . ALA A 1 195 ? 5.204 -12.620 2.567 1.00 83.50 195 ALA A CA 1
ATOM 1583 C C . ALA A 1 195 ? 6.042 -12.129 3.762 1.00 83.50 195 ALA A C 1
ATOM 1585 O O . ALA A 1 195 ? 6.996 -11.364 3.620 1.00 83.50 195 ALA A O 1
ATOM 1586 N N . LEU A 1 196 ? 5.694 -12.544 4.982 1.00 71.19 196 LEU A N 1
ATOM 1587 C CA . LEU A 1 196 ? 6.516 -12.230 6.156 1.00 71.19 196 LEU A CA 1
ATOM 1588 C C . LEU A 1 196 ? 7.759 -13.133 6.211 1.00 71.19 196 LEU A C 1
ATOM 1590 O O . LEU A 1 196 ? 7.633 -14.343 6.388 1.00 71.19 196 LEU A O 1
ATOM 1594 N N . GLN A 1 197 ? 8.959 -12.534 6.187 1.00 57.12 197 GLN A N 1
ATOM 1595 C CA . GLN A 1 197 ? 10.262 -13.233 6.236 1.00 57.12 197 GLN A CA 1
ATOM 1596 C C . GLN A 1 197 ? 10.428 -14.244 7.389 1.00 57.12 197 GLN A C 1
ATOM 1598 O O . GLN A 1 197 ? 11.244 -15.153 7.281 1.00 57.12 197 GLN A O 1
ATOM 1603 N N . ASN A 1 198 ? 9.663 -14.111 8.478 1.00 57.75 198 ASN A N 1
ATOM 1604 C CA . ASN A 1 198 ? 9.799 -14.935 9.685 1.00 57.75 198 ASN A CA 1
ATOM 1605 C C . ASN A 1 198 ? 8.640 -15.914 9.917 1.00 57.75 198 ASN A C 1
ATOM 1607 O O . ASN A 1 198 ? 8.583 -16.534 10.977 1.00 57.75 198 ASN A O 1
ATOM 1611 N N . ASN A 1 199 ? 7.701 -16.040 8.975 1.00 55.50 199 ASN A N 1
ATOM 1612 C CA . ASN A 1 199 ? 6.551 -16.926 9.132 1.00 55.50 199 ASN A CA 1
ATOM 1613 C C . ASN A 1 199 ? 6.496 -17.945 7.990 1.00 55.50 199 ASN A C 1
ATOM 1615 O O . ASN A 1 199 ? 5.781 -17.766 7.009 1.00 55.50 199 ASN A O 1
ATOM 1619 N N . THR A 1 200 ? 7.273 -19.021 8.134 1.00 55.19 200 THR A N 1
ATOM 1620 C CA . THR A 1 200 ? 7.342 -20.144 7.182 1.00 55.19 200 THR A CA 1
ATOM 1621 C C . THR A 1 200 ? 6.029 -20.916 7.042 1.00 55.19 200 THR A C 1
ATOM 1623 O O . THR A 1 200 ? 5.914 -21.745 6.145 1.00 55.19 200 THR A O 1
ATOM 1626 N N . ASP A 1 201 ? 5.045 -20.651 7.904 1.00 57.66 201 ASP A N 1
ATOM 1627 C CA . ASP A 1 201 ? 3.792 -21.406 7.952 1.00 57.66 201 ASP A CA 1
ATOM 1628 C C . ASP A 1 201 ? 2.726 -20.864 6.986 1.00 57.66 201 ASP A C 1
ATOM 1630 O O . ASP A 1 201 ? 1.725 -21.538 6.740 1.00 57.66 201 ASP A O 1
ATOM 1634 N N . ARG A 1 202 ? 2.921 -19.666 6.410 1.00 67.69 202 ARG A N 1
ATOM 1635 C CA . ARG A 1 202 ? 1.989 -19.077 5.434 1.00 67.69 202 ARG A CA 1
ATOM 1636 C C . ARG A 1 202 ? 2.597 -19.075 4.036 1.00 67.69 202 ARG A C 1
ATOM 1638 O O . ARG A 1 202 ? 3.437 -18.241 3.714 1.00 67.69 202 ARG A O 1
ATOM 1645 N N . ALA A 1 203 ? 2.157 -20.020 3.210 1.00 74.88 203 ALA A N 1
ATOM 1646 C CA . ALA A 1 203 ? 2.505 -20.059 1.796 1.00 74.88 203 ALA A CA 1
ATOM 1647 C C . ALA A 1 203 ? 1.796 -18.928 1.032 1.00 74.88 203 ALA A C 1
ATOM 1649 O O . ALA A 1 203 ? 0.624 -18.647 1.284 1.00 74.88 203 ALA A O 1
ATOM 1650 N N . ILE A 1 204 ? 2.509 -18.312 0.087 1.00 87.56 204 ILE A N 1
ATOM 1651 C CA . ILE A 1 204 ? 1.932 -17.350 -0.858 1.00 87.56 204 ILE A CA 1
ATOM 1652 C C . ILE A 1 204 ? 0.896 -18.054 -1.728 1.00 87.56 204 ILE A C 1
ATOM 1654 O O . ILE A 1 204 ? 1.160 -19.143 -2.248 1.00 87.56 204 ILE A O 1
ATOM 1658 N N . VAL A 1 205 ? -0.273 -17.430 -1.884 1.00 90.44 205 VAL A N 1
ATOM 1659 C CA . VAL A 1 205 ? -1.337 -17.939 -2.754 1.00 90.44 205 VAL A CA 1
ATOM 1660 C C . VAL A 1 205 ? -1.174 -17.440 -4.189 1.00 90.44 205 VAL A C 1
ATOM 1662 O O . VAL A 1 205 ? -0.721 -16.320 -4.442 1.00 90.44 205 VAL A O 1
ATOM 1665 N N . TYR A 1 206 ? -1.561 -18.285 -5.141 1.00 90.44 206 TYR A N 1
ATOM 1666 C CA . TYR A 1 206 ? -1.463 -18.015 -6.579 1.00 90.44 206 TYR A CA 1
ATOM 1667 C C . TYR A 1 206 ? -2.848 -17.775 -7.179 1.00 90.44 206 TYR A C 1
ATOM 1669 O O . TYR A 1 206 ? -3.841 -18.321 -6.704 1.00 90.44 206 TYR A O 1
ATOM 1677 N N . ALA A 1 207 ? -2.932 -16.986 -8.249 1.00 90.00 207 ALA A N 1
ATOM 1678 C CA . ALA A 1 207 ? -4.204 -16.636 -8.879 1.00 90.00 207 ALA A CA 1
ATOM 1679 C C . ALA A 1 207 ? -4.983 -17.880 -9.356 1.00 90.00 207 ALA A C 1
ATOM 1681 O O . ALA A 1 207 ? -6.146 -18.045 -8.999 1.00 90.00 207 ALA A O 1
ATOM 1682 N N . ASN A 1 208 ? -4.323 -18.808 -10.060 1.00 87.00 208 ASN A N 1
ATOM 1683 C CA . ASN A 1 208 ? -4.890 -20.101 -10.487 1.00 87.00 208 ASN A CA 1
ATOM 1684 C C . ASN A 1 208 ? -4.921 -21.183 -9.418 1.00 87.00 208 ASN A C 1
ATOM 1686 O O . ASN A 1 208 ? -5.163 -22.355 -9.736 1.00 87.00 208 ASN A O 1
ATOM 1690 N N . GLN A 1 209 ? -4.634 -20.847 -8.168 1.00 84.62 209 GLN A N 1
ATOM 1691 C CA . GLN A 1 209 ? -4.732 -21.845 -7.125 1.00 84.62 209 GLN A CA 1
ATOM 1692 C C . GLN A 1 209 ? -6.158 -22.408 -7.090 1.00 84.62 209 GLN A C 1
ATOM 1694 O O . GLN A 1 209 ? -7.137 -21.678 -7.259 1.00 84.62 209 GLN A O 1
ATOM 1699 N N . ASP A 1 210 ? -6.254 -23.730 -6.959 1.00 83.38 210 ASP A N 1
ATOM 1700 C CA . ASP A 1 210 ? -7.522 -24.463 -6.944 1.00 83.38 210 ASP A CA 1
ATOM 1701 C C . ASP A 1 210 ? -8.382 -24.275 -8.215 1.00 83.38 210 ASP A C 1
ATOM 1703 O O . ASP A 1 210 ? -9.583 -24.532 -8.211 1.00 83.38 210 ASP A O 1
ATOM 1707 N N . GLY A 1 211 ? -7.760 -23.866 -9.331 1.00 81.62 211 GLY A N 1
ATOM 1708 C CA . GLY A 1 211 ? -8.425 -23.686 -10.625 1.00 81.62 211 GLY A CA 1
ATOM 1709 C C . GLY A 1 211 ? -9.276 -22.418 -10.738 1.00 81.62 211 GLY A C 1
ATOM 1710 O O . GLY A 1 211 ? -10.083 -22.328 -11.661 1.00 81.62 211 GLY A O 1
ATOM 1711 N N . GLY A 1 212 ? -9.123 -21.467 -9.810 1.00 84.25 212 GLY A N 1
ATOM 1712 C CA . GLY A 1 212 ? -9.820 -20.181 -9.853 1.00 84.25 212 GLY A CA 1
ATOM 1713 C C . GLY A 1 212 ? -9.128 -19.122 -10.717 1.00 84.25 212 GLY A C 1
ATOM 1714 O O . GLY A 1 212 ? -8.039 -19.330 -11.241 1.00 84.25 212 GLY A O 1
ATOM 1715 N N . ASP A 1 213 ? -9.759 -17.954 -10.832 1.00 86.38 213 ASP A N 1
ATOM 1716 C CA . ASP A 1 213 ? -9.263 -16.821 -11.632 1.00 86.38 213 ASP A CA 1
ATOM 1717 C C . ASP A 1 213 ? -8.505 -15.768 -10.792 1.00 86.38 213 ASP A C 1
ATOM 1719 O O . ASP A 1 213 ? -8.236 -14.662 -11.259 1.00 86.38 213 ASP A O 1
ATOM 1723 N N . GLY A 1 214 ? -8.185 -16.072 -9.531 1.00 90.19 214 GLY A N 1
ATOM 1724 C CA . GLY A 1 214 ? -7.536 -15.144 -8.601 1.00 90.19 214 GLY A CA 1
ATOM 1725 C C . GLY A 1 214 ? -8.507 -14.099 -8.061 1.00 90.19 214 GLY A C 1
ATOM 1726 O O . GLY A 1 214 ? -8.286 -12.897 -8.193 1.00 90.19 214 GLY A O 1
ATOM 1727 N N . LYS A 1 215 ? -9.614 -14.540 -7.460 1.00 93.88 215 LYS A N 1
ATOM 1728 C CA . LYS A 1 215 ? -10.668 -13.659 -6.945 1.00 93.88 215 LYS A CA 1
ATOM 1729 C C . LYS A 1 215 ? -10.714 -13.682 -5.424 1.00 93.88 215 LYS A C 1
ATOM 1731 O O . LYS A 1 215 ? -11.162 -14.658 -4.827 1.00 93.88 215 LYS A O 1
ATOM 1736 N N . LEU A 1 216 ? -10.367 -12.555 -4.808 1.00 95.44 216 LEU A N 1
ATOM 1737 C CA . LEU A 1 216 ? -10.598 -12.294 -3.388 1.00 95.44 216 LEU A CA 1
ATOM 1738 C C . LEU A 1 216 ? -11.912 -11.521 -3.207 1.00 95.44 216 LEU A C 1
ATOM 1740 O O . LEU A 1 216 ? -12.118 -10.471 -3.808 1.00 95.44 216 LEU A O 1
ATOM 1744 N N . SER A 1 217 ? -12.826 -12.046 -2.395 1.00 95.69 217 SER A N 1
ATOM 1745 C CA . SER A 1 217 ? -14.103 -11.408 -2.058 1.00 95.69 217 SER A CA 1
ATOM 1746 C C . SER A 1 217 ? -14.221 -11.241 -0.552 1.00 95.69 217 SER A C 1
ATOM 1748 O O . SER A 1 217 ? -14.319 -12.226 0.176 1.00 95.69 217 SER A O 1
ATOM 1750 N N . ILE A 1 218 ? -14.259 -9.992 -0.092 1.00 96.06 218 ILE A N 1
ATOM 1751 C CA . ILE A 1 218 ? -14.344 -9.640 1.327 1.00 96.06 218 ILE A CA 1
ATOM 1752 C C . ILE A 1 218 ? -15.597 -8.789 1.545 1.00 96.06 218 ILE A C 1
ATOM 1754 O O . ILE A 1 218 ? -15.857 -7.849 0.799 1.00 96.06 218 ILE A O 1
ATOM 1758 N N . GLY A 1 219 ? -16.387 -9.129 2.561 1.00 95.94 219 GLY A N 1
ATOM 1759 C CA . GLY A 1 219 ? -17.488 -8.310 3.058 1.00 95.94 219 GLY A CA 1
ATOM 1760 C C . GLY A 1 219 ? -17.107 -7.692 4.395 1.00 95.94 219 GLY A C 1
ATOM 1761 O O . GLY A 1 219 ? -16.847 -8.422 5.355 1.00 95.94 219 GLY A O 1
ATOM 1762 N N . LEU A 1 220 ? -17.087 -6.358 4.447 1.00 95.69 220 LEU A N 1
ATOM 1763 C CA . LEU A 1 220 ? -16.702 -5.584 5.626 1.00 95.69 220 LEU A CA 1
ATOM 1764 C C . LEU A 1 220 ? -17.888 -4.813 6.208 1.00 95.69 220 LEU A C 1
ATOM 1766 O O . LEU A 1 220 ? -18.626 -4.134 5.498 1.00 95.69 220 LEU A O 1
ATOM 1770 N N . TYR A 1 221 ? -18.042 -4.897 7.522 1.00 95.88 221 TYR A N 1
ATOM 1771 C CA . TYR A 1 221 ? -18.885 -4.044 8.335 1.00 95.88 221 TYR A CA 1
ATOM 1772 C C . TYR A 1 221 ? -17.995 -2.999 9.008 1.00 95.88 221 TYR A C 1
ATOM 1774 O O . TYR A 1 221 ? -17.270 -3.286 9.957 1.00 95.88 221 TYR A O 1
ATOM 1782 N N . ILE A 1 222 ? -18.027 -1.775 8.485 1.00 94.19 222 ILE A N 1
ATOM 1783 C CA . ILE A 1 222 ? -17.120 -0.689 8.887 1.00 94.19 222 ILE A CA 1
ATOM 1784 C C . ILE A 1 222 ? -17.431 -0.091 10.264 1.00 94.19 222 ILE A C 1
ATOM 1786 O O . ILE A 1 222 ? -16.642 0.707 10.753 1.00 94.19 222 ILE A O 1
ATOM 1790 N N . HIS A 1 223 ? -18.558 -0.449 10.897 1.00 95.38 223 HIS A N 1
ATOM 1791 C CA . HIS A 1 223 ? -18.987 0.120 12.185 1.00 95.38 223 HIS A CA 1
ATOM 1792 C C . HIS A 1 223 ? -19.044 1.662 12.186 1.00 95.38 223 HIS A C 1
ATOM 1794 O O . HIS A 1 223 ? -18.622 2.296 13.145 1.00 95.38 223 HIS A O 1
ATOM 1800 N N . SER A 1 224 ? -19.604 2.285 11.142 1.00 93.19 224 SER A N 1
ATOM 1801 C CA . SER A 1 224 ? -19.648 3.758 11.003 1.00 93.19 224 SER A CA 1
ATOM 1802 C C . SER A 1 224 ? -20.282 4.494 12.194 1.00 93.19 224 SER A C 1
ATOM 1804 O O . SER A 1 224 ? -19.914 5.620 12.502 1.00 93.19 224 SER A O 1
ATOM 1806 N N . HIS A 1 225 ? -21.197 3.847 12.919 1.00 92.69 225 HIS A N 1
ATOM 1807 C CA . HIS A 1 225 ? -21.809 4.380 14.141 1.00 92.69 225 HIS A CA 1
ATOM 1808 C C . HIS A 1 225 ? -20.850 4.474 15.348 1.00 92.69 225 HIS A C 1
ATOM 1810 O O . HIS A 1 225 ? -21.194 5.102 16.344 1.00 92.69 225 HIS A O 1
ATOM 1816 N N . GLN A 1 226 ? -19.675 3.838 15.278 1.00 93.88 226 GLN A N 1
ATOM 1817 C CA . GLN A 1 226 ? -18.610 3.881 16.290 1.00 93.88 226 GLN A CA 1
ATOM 1818 C C . GLN A 1 226 ? -17.472 4.833 15.901 1.00 93.88 226 GLN A C 1
ATOM 1820 O O . GLN A 1 226 ? -16.417 4.824 16.537 1.00 93.88 226 GLN A O 1
ATOM 1825 N N . TYR A 1 227 ? -17.642 5.625 14.843 1.00 92.88 227 TYR A N 1
ATOM 1826 C CA . TYR A 1 227 ? -16.631 6.591 14.435 1.00 92.88 227 TYR A CA 1
ATOM 1827 C C . TYR A 1 227 ? -16.588 7.763 15.403 1.00 92.88 227 TYR A C 1
ATOM 1829 O O . TYR A 1 227 ? -17.600 8.154 15.985 1.00 92.88 227 TYR A O 1
ATOM 1837 N N . VAL A 1 228 ? -15.399 8.338 15.552 1.00 88.19 228 VAL A N 1
ATOM 1838 C CA . VAL A 1 228 ? -15.181 9.508 16.402 1.00 88.19 228 VAL A CA 1
ATOM 1839 C C . VAL A 1 228 ? -15.405 10.762 15.571 1.00 88.19 228 VAL A C 1
ATOM 1841 O O . VAL A 1 228 ? -14.598 11.018 14.675 1.00 88.19 228 VAL A O 1
ATOM 1844 N N . PRO A 1 229 ? -16.431 11.578 15.871 1.00 79.69 229 PRO A N 1
ATOM 1845 C CA . PRO A 1 229 ? -16.751 12.746 15.052 1.00 79.69 229 PRO A CA 1
ATOM 1846 C C . PRO A 1 229 ? -15.581 13.729 14.889 1.00 79.69 229 PRO A C 1
ATOM 1848 O O . PRO A 1 229 ? -15.430 14.328 13.834 1.00 79.69 229 PRO A O 1
ATOM 1851 N N . SER A 1 230 ? -14.716 13.865 15.901 1.00 76.62 230 SER A N 1
ATOM 1852 C CA . SER A 1 230 ? -13.567 14.784 15.871 1.00 76.62 230 SER A CA 1
ATOM 1853 C C . SER A 1 230 ? -12.347 14.277 15.079 1.00 76.62 230 SER A C 1
ATOM 1855 O O . SER A 1 230 ? -11.356 15.004 15.009 1.00 76.62 230 SER A O 1
ATOM 1857 N N . LEU A 1 231 ? -12.358 13.041 14.552 1.00 79.94 231 LEU A N 1
ATOM 1858 C CA . LEU A 1 231 ? -11.200 12.432 13.868 1.00 79.94 231 LEU A CA 1
ATOM 1859 C C . LEU A 1 231 ? -11.377 12.264 12.353 1.00 79.94 231 LEU A C 1
ATOM 1861 O O . LEU A 1 231 ? -10.383 12.346 11.635 1.00 79.94 231 LEU A O 1
ATOM 1865 N N . MET A 1 232 ? -12.598 12.026 11.870 1.00 78.50 232 MET A N 1
ATOM 1866 C CA . MET A 1 232 ? -12.865 11.771 10.451 1.00 78.50 232 MET A CA 1
ATOM 1867 C C . MET A 1 232 ? -14.098 12.514 9.953 1.00 78.50 232 MET A C 1
ATOM 1869 O O . MET A 1 232 ? -15.144 12.516 10.598 1.00 78.50 232 MET A O 1
ATOM 1873 N N . GLU A 1 233 ? -13.992 13.018 8.727 1.00 74.88 233 GLU A N 1
ATOM 1874 C CA . GLU A 1 233 ? -15.124 13.442 7.910 1.00 74.88 233 GLU A CA 1
ATOM 1875 C C . GLU A 1 233 ? -15.380 12.362 6.847 1.00 74.88 233 GLU A C 1
ATOM 1877 O O . GLU A 1 233 ? -14.743 12.348 5.800 1.00 74.88 233 GLU A O 1
ATOM 1882 N N . GLY A 1 234 ? -16.271 11.405 7.132 1.00 83.69 234 GLY A N 1
ATOM 1883 C CA . GLY A 1 234 ? -16.650 10.353 6.178 1.00 83.69 234 GLY A CA 1
ATOM 1884 C C . GLY A 1 234 ? -16.846 8.971 6.800 1.00 83.69 234 GLY A C 1
ATOM 1885 O O . GLY A 1 234 ? -16.666 8.775 8.002 1.00 83.69 234 GLY A O 1
ATOM 1886 N N . PHE A 1 235 ? -17.229 8.001 5.968 1.00 89.69 235 PHE A N 1
ATOM 1887 C CA . PHE A 1 235 ? -17.360 6.586 6.324 1.00 89.69 235 PHE A CA 1
ATOM 1888 C C . PHE A 1 235 ? -16.837 5.707 5.189 1.00 89.69 235 PHE A C 1
ATOM 1890 O O . PHE A 1 235 ? -17.080 6.009 4.026 1.00 89.69 235 PHE A O 1
ATOM 1897 N N . GLY A 1 236 ? -16.136 4.620 5.515 1.00 93.12 236 GLY A N 1
ATOM 1898 C CA . GLY A 1 236 ? -15.628 3.708 4.493 1.00 93.12 236 GLY A CA 1
ATOM 1899 C C . GLY A 1 236 ? -14.442 2.870 4.947 1.00 93.12 236 GLY A C 1
ATOM 1900 O O . GLY A 1 236 ? -14.132 2.754 6.136 1.00 93.12 236 GLY A O 1
ATOM 1901 N N . ALA A 1 237 ? -13.769 2.281 3.969 1.00 94.94 237 ALA A N 1
ATOM 1902 C CA . ALA A 1 237 ? -12.486 1.619 4.143 1.00 94.94 237 ALA A CA 1
ATOM 1903 C C . ALA A 1 237 ? -11.497 2.149 3.101 1.00 94.94 237 ALA A C 1
ATOM 1905 O O . ALA A 1 237 ? -11.899 2.694 2.079 1.00 94.94 237 ALA A O 1
ATOM 1906 N N . VAL A 1 238 ? -10.207 1.969 3.339 1.00 95.81 238 VAL A N 1
ATOM 1907 C CA . VAL A 1 238 ? -9.157 2.217 2.344 1.00 95.81 238 VAL A CA 1
ATOM 1908 C C . VAL A 1 238 ? -8.500 0.887 2.003 1.00 95.81 238 VAL A C 1
ATOM 1910 O O . VAL A 1 238 ? -8.311 0.058 2.894 1.00 95.81 238 VAL A O 1
ATOM 1913 N N . GLY A 1 239 ? -8.187 0.663 0.728 1.00 96.56 239 GLY A N 1
ATOM 1914 C CA . GLY A 1 239 ? -7.555 -0.558 0.233 1.00 96.56 239 GLY A CA 1
ATOM 1915 C C . GLY A 1 239 ? -6.325 -0.278 -0.627 1.00 96.56 239 GLY A C 1
ATOM 1916 O O . GLY A 1 239 ? -6.241 0.753 -1.288 1.00 96.56 239 GLY A O 1
ATOM 1917 N N . LEU A 1 240 ? -5.374 -1.210 -0.641 1.00 97.25 240 LEU A N 1
ATOM 1918 C CA . LEU A 1 240 ? -4.152 -1.151 -1.439 1.00 97.25 240 LEU A CA 1
ATOM 1919 C C . LEU A 1 240 ? -3.790 -2.549 -1.949 1.00 97.25 240 LEU A C 1
ATOM 1921 O O . LEU A 1 240 ? -3.702 -3.495 -1.169 1.00 97.25 240 LEU A O 1
ATOM 1925 N N . LEU A 1 241 ? -3.525 -2.655 -3.252 1.00 96.06 241 LEU A N 1
ATOM 1926 C CA . LEU A 1 241 ? -2.866 -3.816 -3.849 1.00 96.06 241 LEU A CA 1
ATOM 1927 C C . LEU A 1 241 ? -1.368 -3.544 -3.948 1.00 96.06 241 LEU A C 1
ATOM 1929 O O . LEU A 1 241 ? -0.964 -2.489 -4.438 1.00 96.06 241 LEU A O 1
ATOM 1933 N N . HIS A 1 242 ? -0.551 -4.488 -3.494 1.00 94.94 242 HIS A N 1
ATOM 1934 C CA . HIS A 1 242 ? 0.902 -4.360 -3.523 1.00 94.94 242 HIS A CA 1
ATOM 1935 C C . HIS A 1 242 ? 1.591 -5.725 -3.649 1.00 94.94 242 HIS A C 1
ATOM 1937 O O . HIS A 1 242 ? 0.962 -6.781 -3.564 1.00 94.94 242 HIS A O 1
ATOM 1943 N N . ASP A 1 243 ? 2.901 -5.694 -3.880 1.00 92.75 243 ASP A N 1
ATOM 1944 C CA . ASP A 1 243 ? 3.751 -6.884 -3.873 1.00 92.75 243 ASP A CA 1
ATOM 1945 C C . ASP A 1 243 ? 3.758 -7.517 -2.471 1.00 92.75 243 ASP A C 1
ATOM 1947 O O . ASP A 1 243 ? 3.848 -6.810 -1.462 1.00 92.75 243 ASP A O 1
ATOM 1951 N N . ASN A 1 244 ? 3.672 -8.846 -2.402 1.00 91.06 244 ASN A N 1
ATOM 1952 C CA . ASN A 1 244 ? 3.615 -9.586 -1.144 1.00 91.06 244 ASN A CA 1
ATOM 1953 C C . ASN A 1 244 ? 4.870 -9.413 -0.268 1.00 91.06 244 ASN A C 1
ATOM 1955 O O . ASN A 1 244 ? 4.777 -9.570 0.950 1.00 91.06 244 ASN A O 1
ATOM 1959 N N . THR A 1 245 ? 6.006 -9.025 -0.848 1.00 88.12 245 THR A N 1
ATOM 1960 C CA . THR A 1 245 ? 7.277 -8.791 -0.146 1.00 88.12 245 THR A CA 1
ATOM 1961 C C . THR A 1 245 ? 7.399 -7.394 0.464 1.00 88.12 245 THR A C 1
ATOM 1963 O O . THR A 1 245 ? 8.320 -7.137 1.245 1.00 88.12 245 THR A O 1
ATOM 1966 N N . GLN A 1 246 ? 6.492 -6.477 0.120 1.00 88.50 246 GLN A N 1
ATOM 1967 C CA . GLN A 1 246 ? 6.574 -5.071 0.507 1.00 88.50 246 GLN A CA 1
ATOM 1968 C C . GLN A 1 246 ? 5.635 -4.745 1.668 1.00 88.50 246 GLN A C 1
ATOM 1970 O O . GLN A 1 246 ? 4.529 -5.273 1.777 1.00 88.50 246 GLN A O 1
ATOM 1975 N N . LEU A 1 247 ? 6.070 -3.823 2.531 1.00 89.44 247 LEU A N 1
ATOM 1976 C CA . LEU A 1 247 ? 5.188 -3.238 3.536 1.00 89.44 247 LEU A CA 1
ATOM 1977 C C . LEU A 1 247 ? 4.172 -2.300 2.861 1.00 89.44 247 LEU A C 1
ATOM 1979 O O . LEU A 1 247 ? 4.556 -1.506 1.996 1.00 89.44 247 LEU A O 1
ATOM 1983 N N . PRO A 1 248 ? 2.895 -2.343 3.267 1.00 92.81 248 PRO A N 1
ATOM 1984 C CA . PRO A 1 248 ? 1.858 -1.525 2.656 1.00 92.81 248 PRO A CA 1
ATOM 1985 C C . PRO A 1 248 ? 2.031 -0.044 3.002 1.00 92.81 248 PRO A C 1
ATOM 1987 O O . PRO A 1 248 ? 2.038 0.337 4.168 1.00 92.81 248 PRO A O 1
ATOM 1990 N N . SER A 1 249 ? 2.117 0.800 1.972 1.00 93.19 249 SER A N 1
ATOM 1991 C CA . SER A 1 249 ? 2.110 2.269 2.092 1.00 93.19 249 SER A CA 1
ATOM 1992 C C . SER A 1 249 ? 0.708 2.815 1.810 1.00 93.19 249 SER A C 1
ATOM 1994 O O . SER A 1 249 ? 0.467 3.512 0.822 1.00 93.19 249 SER A O 1
ATOM 1996 N N . ILE A 1 250 ? -0.256 2.414 2.638 1.00 94.75 250 ILE A N 1
ATOM 1997 C CA . ILE A 1 250 ? -1.683 2.659 2.389 1.00 94.75 250 ILE A CA 1
ATOM 1998 C C . ILE A 1 250 ? -2.071 4.138 2.511 1.00 94.75 250 ILE A C 1
ATOM 2000 O O . ILE A 1 250 ? -3.066 4.568 1.941 1.00 94.75 250 ILE A O 1
ATOM 2004 N N . GLU A 1 251 ? -1.270 4.941 3.203 1.00 92.94 251 GLU A N 1
ATOM 2005 C CA . GLU A 1 251 ? -1.504 6.373 3.383 1.00 92.94 251 GLU A CA 1
ATOM 2006 C C . GLU A 1 251 ? -1.190 7.187 2.127 1.00 92.94 251 GLU A C 1
ATOM 2008 O O . GLU A 1 251 ? -1.766 8.254 1.934 1.00 92.94 251 GLU A O 1
ATOM 2013 N N . SER A 1 252 ? -0.277 6.705 1.279 1.00 93.50 252 SER A N 1
ATOM 2014 C CA . SER A 1 252 ? 0.146 7.411 0.065 1.00 93.50 252 SER A CA 1
ATOM 2015 C C . SER A 1 252 ? -0.451 6.828 -1.212 1.00 93.50 252 SER A C 1
ATOM 2017 O O . SER A 1 252 ? -0.721 7.579 -2.146 1.00 93.50 252 SER A O 1
ATOM 2019 N N . ALA A 1 253 ? -0.644 5.508 -1.263 1.00 94.62 253 ALA A N 1
ATOM 2020 C CA . ALA A 1 253 ? -1.102 4.796 -2.457 1.00 94.62 253 ALA A CA 1
ATOM 2021 C C . ALA A 1 253 ? -2.474 4.123 -2.286 1.00 94.62 253 ALA A C 1
ATOM 2023 O O . ALA A 1 253 ? -2.973 3.510 -3.231 1.00 94.62 253 ALA A O 1
ATOM 2024 N N . GLY A 1 254 ? -3.069 4.195 -1.092 1.00 93.75 254 GLY A N 1
ATOM 2025 C CA . GLY A 1 254 ? -4.376 3.608 -0.824 1.00 93.75 254 GLY A CA 1
ATOM 2026 C C . GLY A 1 254 ? -5.495 4.285 -1.610 1.00 93.75 254 GLY A C 1
ATOM 2027 O O . GLY A 1 254 ? -5.449 5.477 -1.909 1.00 93.75 254 GLY A O 1
ATOM 2028 N N . VAL A 1 255 ? -6.520 3.501 -1.927 1.00 95.50 255 VAL A N 1
ATOM 2029 C CA . VAL A 1 255 ? -7.733 3.941 -2.615 1.00 95.50 255 VAL A CA 1
ATOM 2030 C C . VAL A 1 255 ? -8.918 3.774 -1.675 1.00 95.50 255 VAL A C 1
ATOM 2032 O O . VAL A 1 255 ? -9.078 2.725 -1.049 1.00 95.50 255 VAL A O 1
ATOM 2035 N N . GLU A 1 256 ? -9.753 4.805 -1.571 1.00 92.12 256 GLU A N 1
ATOM 2036 C CA . GLU A 1 256 ? -10.987 4.750 -0.788 1.00 92.12 256 GLU A CA 1
ATOM 2037 C C . GLU A 1 256 ? -12.003 3.787 -1.421 1.00 92.12 256 GLU A C 1
ATOM 2039 O O . GLU A 1 256 ? -12.261 3.804 -2.625 1.00 92.12 256 GLU A O 1
ATOM 2044 N N . LEU A 1 257 ? -12.581 2.938 -0.577 1.00 87.50 257 LEU A N 1
ATOM 2045 C CA . LEU A 1 257 ? -13.615 1.962 -0.887 1.00 87.50 257 LEU A CA 1
ATOM 2046 C C . LEU A 1 257 ? -14.914 2.478 -0.252 1.00 87.50 257 LEU A C 1
ATOM 2048 O O . LEU A 1 257 ? -15.191 2.202 0.922 1.00 87.50 257 LEU A O 1
ATOM 2052 N N . ALA A 1 258 ? -15.647 3.292 -1.012 1.00 63.81 258 ALA A N 1
ATOM 2053 C CA . ALA A 1 258 ? -16.913 3.919 -0.623 1.00 63.81 258 ALA A CA 1
ATOM 2054 C C . ALA A 1 258 ? -18.114 3.238 -1.295 1.00 63.81 258 ALA A C 1
ATOM 2056 O O . ALA A 1 258 ? -18.012 2.910 -2.501 1.00 63.81 258 ALA A O 1
#

pLDDT: mean 86.29, std 13.05, range [34.97, 98.19]

Mean predicted aligned error: 11.75 Å

Secondary structure (DSSP, 8-state):
-PPPHHHHHHHHHHHTTS-HHHHHHHHHHHHSS-THHHHHHH--SHHHHHHHHHHHHHHHHHHHHHHHHHHHHHTT------------SSPBPPEEEEEES-SS-HHHHHHHHHHHHHHTT----SS-GGGT--HHHHHHHHHHHHHTT--GGGGSPPHHHHEEEEEETTEE--GGGEEEEEETTTEEEEEES---TT-TT-PPPBTTGGG----EEEEE---GGG--TTT-SS--EEEEEE-TTSPP-HHHH-EEE-